Protein AF-A0A8H6FKE5-F1 (afdb_monomer)

pLDDT: mean 77.48, std 17.4, range [24.88, 96.69]

Structure (mmCIF, N/CA/C/O backbone):
data_AF-A0A8H6FKE5-F1
#
_entry.id   AF-A0A8H6FKE5-F1
#
loop_
_atom_site.group_PDB
_atom_site.id
_atom_site.type_symbol
_atom_site.label_atom_id
_atom_site.label_alt_id
_atom_site.label_comp_id
_atom_site.label_asym_id
_atom_site.label_entity_id
_atom_site.label_seq_id
_atom_site.pdbx_PDB_ins_code
_atom_site.Cartn_x
_atom_site.Cartn_y
_atom_site.Cartn_z
_atom_site.occupancy
_atom_site.B_iso_or_equiv
_atom_site.auth_seq_id
_atom_site.auth_comp_id
_atom_site.auth_asym_id
_atom_site.auth_atom_id
_atom_site.pdbx_PDB_model_num
ATOM 1 N N . MET A 1 1 ? -23.076 25.774 12.794 1.00 79.69 1 MET A N 1
ATOM 2 C CA . MET A 1 1 ? -24.064 25.347 11.778 1.00 79.69 1 MET A CA 1
ATOM 3 C C . MET A 1 1 ? -25.300 24.855 12.511 1.00 79.69 1 MET A C 1
ATOM 5 O O . MET A 1 1 ? -25.112 24.246 13.559 1.00 79.69 1 MET A O 1
ATOM 9 N N . PRO A 1 2 ? -26.521 25.138 12.032 1.00 90.31 2 PRO A N 1
ATOM 10 C CA . PRO A 1 2 ? -27.732 24.566 12.616 1.00 90.31 2 PRO A CA 1
ATOM 11 C C . PRO A 1 2 ? -27.688 23.037 12.508 1.00 90.31 2 PRO A C 1
ATOM 13 O O . PRO A 1 2 ? -27.360 22.517 11.442 1.00 90.31 2 PRO A O 1
ATOM 16 N N . VAL A 1 3 ? -27.984 22.329 13.599 1.00 92.62 3 VAL A N 1
ATOM 17 C CA . VAL A 1 3 ? -28.069 20.862 13.608 1.00 92.62 3 VAL A CA 1
ATOM 18 C C . VAL A 1 3 ? -29.505 20.483 13.271 1.00 92.62 3 VAL A C 1
ATOM 20 O O . VAL A 1 3 ? -30.417 20.789 14.035 1.00 92.62 3 VAL A O 1
ATOM 23 N N . PHE A 1 4 ? -29.700 19.875 12.103 1.00 94.31 4 PHE A N 1
ATOM 24 C CA . PHE A 1 4 ? -31.001 19.345 11.684 1.00 94.31 4 PHE A CA 1
ATOM 25 C C . PHE A 1 4 ? -31.203 17.903 12.169 1.00 94.31 4 PHE A C 1
ATOM 27 O O . PHE A 1 4 ? -32.296 17.536 12.585 1.00 94.31 4 PHE A O 1
ATOM 34 N N . GLU A 1 5 ? -30.127 17.118 12.170 1.00 95.19 5 GLU A N 1
ATOM 35 C CA . GLU A 1 5 ? -30.074 15.742 12.653 1.00 95.19 5 GLU A CA 1
ATOM 36 C C . GLU A 1 5 ? -28.739 15.539 13.376 1.00 95.19 5 GLU A C 1
ATOM 38 O O . GLU A 1 5 ? -27.689 15.929 12.855 1.00 95.19 5 GLU A O 1
ATOM 43 N N . ASP A 1 6 ? -28.777 14.966 14.580 1.00 93.25 6 ASP A N 1
ATOM 44 C CA . ASP A 1 6 ? -27.569 14.604 15.319 1.00 93.25 6 ASP A CA 1
ATOM 45 C C . ASP A 1 6 ? -27.194 13.152 15.013 1.00 93.25 6 ASP A C 1
ATOM 47 O O . ASP A 1 6 ? -27.861 12.212 15.445 1.00 93.25 6 ASP A O 1
ATOM 51 N N . SER A 1 7 ? -26.130 12.979 14.231 1.00 92.06 7 SER A N 1
ATOM 52 C CA . SER A 1 7 ? -25.625 11.671 13.831 1.00 92.06 7 SER A CA 1
ATOM 53 C C . SER A 1 7 ? -24.122 11.595 14.118 1.00 92.06 7 SER A C 1
ATOM 55 O O . SER A 1 7 ? -23.299 11.981 13.280 1.00 92.06 7 SER A O 1
ATOM 57 N N . PRO A 1 8 ? -23.722 11.115 15.312 1.00 87.62 8 PRO A N 1
ATOM 58 C CA . PRO A 1 8 ? -22.324 11.118 15.752 1.00 87.62 8 PRO A CA 1
ATOM 59 C C . PRO A 1 8 ? -21.428 10.151 14.962 1.00 87.62 8 PRO A C 1
ATOM 61 O O . PRO A 1 8 ? -20.202 10.203 15.093 1.00 87.62 8 PRO A O 1
ATOM 64 N N . S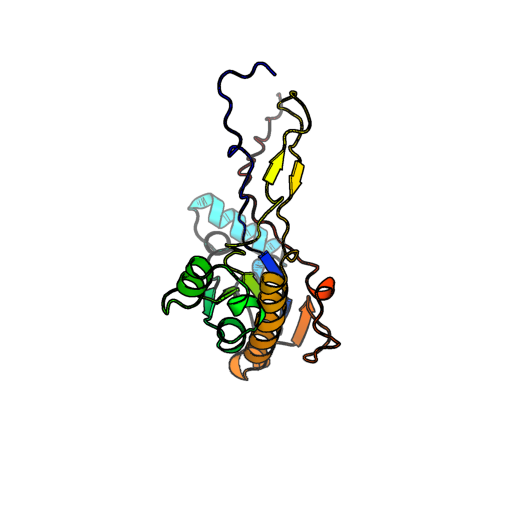ER A 1 9 ? -22.025 9.267 14.158 1.00 86.81 9 SER A N 1
ATOM 65 C CA . SER A 1 9 ? -21.328 8.357 13.247 1.00 86.81 9 SER A CA 1
ATOM 66 C C . SER A 1 9 ? -20.853 9.054 11.969 1.00 86.81 9 SER A C 1
ATOM 68 O O . SER A 1 9 ? -19.844 8.632 11.396 1.00 86.81 9 SER A O 1
ATOM 70 N N . ILE A 1 10 ? -21.506 10.148 11.545 1.00 86.44 10 ILE A N 1
ATOM 71 C CA . ILE A 1 10 ? -21.016 10.991 10.448 1.00 86.44 10 ILE A CA 1
ATOM 72 C C . ILE A 1 10 ? -19.606 11.445 10.815 1.00 86.44 10 ILE A C 1
ATOM 74 O O . ILE A 1 10 ? -19.378 11.907 11.931 1.00 86.44 10 ILE A O 1
ATOM 78 N N . SER A 1 11 ? -18.664 11.324 9.876 1.00 83.50 11 SER A N 1
ATOM 79 C CA . SER A 1 11 ? -17.219 11.582 10.025 1.00 83.50 11 SER A CA 1
ATOM 80 C C . SER A 1 11 ? -16.372 10.533 10.741 1.00 83.50 11 SER A C 1
ATOM 82 O O . SER A 1 11 ? -15.161 10.737 10.834 1.00 83.50 11 SER A O 1
ATOM 84 N N . LYS A 1 12 ? -16.940 9.443 11.259 1.00 84.69 12 LYS A N 1
ATOM 85 C CA . LYS A 1 12 ? -16.175 8.401 11.962 1.00 84.69 12 LYS A CA 1
ATOM 86 C C . LYS A 1 12 ? -15.821 7.243 11.040 1.00 84.69 12 LYS A C 1
ATOM 88 O O . LYS A 1 12 ? -16.375 7.110 9.955 1.00 84.69 12 LYS A O 1
ATOM 93 N N . ASN A 1 13 ? -14.922 6.387 11.524 1.00 78.88 13 ASN A N 1
ATOM 94 C CA . ASN A 1 13 ? -14.588 5.112 10.893 1.00 78.88 13 ASN A CA 1
ATOM 95 C C . ASN A 1 13 ? -14.057 5.274 9.456 1.00 78.88 13 ASN A C 1
ATOM 97 O O . ASN A 1 13 ? -14.417 4.515 8.554 1.00 78.88 13 ASN A O 1
ATOM 101 N N . LEU A 1 14 ? -13.214 6.293 9.240 1.00 82.88 14 LEU A N 1
ATOM 102 C CA . LEU A 1 14 ? -12.476 6.428 7.989 1.00 82.88 14 LEU A CA 1
ATOM 103 C C . LEU A 1 14 ? -11.571 5.203 7.830 1.00 82.88 14 LEU A C 1
ATOM 105 O O . LEU A 1 14 ? -10.606 5.051 8.571 1.00 82.88 14 LEU A O 1
ATOM 109 N N . ASN A 1 15 ? -11.892 4.358 6.856 1.00 78.88 15 ASN A N 1
ATOM 110 C CA . ASN A 1 15 ? -11.080 3.216 6.468 1.00 78.88 15 ASN A CA 1
ATOM 111 C C . ASN A 1 15 ? -10.436 3.521 5.121 1.00 78.88 15 ASN A C 1
ATOM 113 O O . ASN A 1 15 ? -11.098 4.014 4.208 1.00 78.88 15 ASN A O 1
ATOM 117 N N . ASN A 1 16 ? -9.146 3.239 5.007 1.00 77.62 16 ASN A N 1
ATOM 118 C CA . ASN A 1 16 ? -8.414 3.397 3.763 1.00 77.62 16 ASN A CA 1
ATOM 119 C C . ASN A 1 16 ? -7.364 2.293 3.629 1.00 77.62 16 ASN A C 1
ATOM 121 O O . ASN A 1 16 ? -7.012 1.629 4.605 1.00 77.62 16 ASN A O 1
ATOM 125 N N . HIS A 1 17 ? -6.855 2.120 2.417 1.00 79.00 17 HIS A N 1
ATOM 126 C CA . HIS A 1 17 ? -5.688 1.294 2.166 1.00 79.00 17 HIS A CA 1
ATOM 127 C C . HIS A 1 17 ? -4.426 2.125 2.376 1.00 79.00 17 HIS A C 1
ATOM 129 O O . HIS A 1 17 ? -4.302 3.242 1.864 1.00 79.00 17 HIS A O 1
ATOM 135 N N . LEU A 1 18 ? -3.486 1.578 3.140 1.00 78.12 18 LEU A N 1
ATOM 136 C CA . LEU A 1 18 ? -2.126 2.090 3.162 1.00 78.12 18 LEU A CA 1
ATOM 137 C C . LEU A 1 18 ? -1.433 1.592 1.890 1.00 78.12 18 LEU A C 1
ATOM 139 O O . LEU A 1 18 ? -1.471 0.406 1.602 1.00 78.12 18 LEU A O 1
ATOM 143 N N . CYS A 1 19 ? -0.803 2.476 1.129 1.00 79.38 19 CYS A N 1
ATOM 144 C CA . CYS A 1 19 ? 0.019 2.098 -0.019 1.00 79.38 19 CYS A CA 1
ATOM 145 C C . CYS A 1 19 ? 1.462 2.467 0.295 1.00 79.38 19 CYS A C 1
ATOM 147 O O . CYS A 1 19 ? 1.704 3.621 0.635 1.00 79.38 19 CYS A O 1
ATOM 149 N N . LEU A 1 20 ? 2.382 1.513 0.167 1.00 78.69 20 LEU A N 1
ATOM 150 C CA . LEU A 1 20 ? 3.817 1.663 0.384 1.00 78.69 20 LEU A CA 1
ATOM 151 C C . LEU A 1 20 ? 4.552 1.405 -0.933 1.00 78.69 20 LEU A C 1
ATOM 153 O O . LEU A 1 20 ? 4.429 0.344 -1.543 1.00 78.69 20 LEU A O 1
ATOM 157 N N . GLY A 1 21 ? 5.297 2.403 -1.401 1.00 76.38 21 GLY A N 1
ATOM 158 C CA . GLY A 1 21 ? 6.066 2.298 -2.641 1.00 76.38 21 GLY A CA 1
ATOM 159 C C . GLY A 1 21 ? 7.370 1.522 -2.449 1.00 76.38 21 GLY A C 1
ATOM 160 O O . GLY A 1 21 ? 8.233 1.975 -1.702 1.00 76.38 21 GLY A O 1
ATOM 161 N N . LEU A 1 22 ? 7.534 0.411 -3.173 1.00 78.88 22 LEU A N 1
ATOM 162 C CA . LEU A 1 22 ? 8.804 -0.306 -3.324 1.00 78.88 22 LEU A CA 1
ATOM 163 C C . LEU A 1 22 ? 9.242 -0.209 -4.783 1.00 78.88 22 LEU A C 1
ATOM 165 O O . LEU A 1 22 ? 8.894 -1.051 -5.606 1.00 78.88 22 LEU A O 1
ATOM 169 N N . VAL A 1 23 ? 9.962 0.855 -5.127 1.00 78.25 23 VAL A N 1
ATOM 170 C CA . VAL A 1 23 ? 10.260 1.174 -6.526 1.00 78.25 23 VAL A CA 1
ATOM 171 C C . VAL A 1 23 ? 11.567 0.542 -6.948 1.00 78.25 23 VAL A C 1
ATOM 173 O O . VAL A 1 23 ? 12.601 0.886 -6.398 1.00 78.25 23 VAL A O 1
ATOM 176 N N . THR A 1 24 ? 11.547 -0.329 -7.955 1.00 76.88 24 THR A N 1
ATOM 177 C CA . THR A 1 24 ? 12.766 -0.875 -8.566 1.00 76.88 24 THR A CA 1
ATOM 178 C C . THR A 1 24 ? 13.071 -0.183 -9.882 1.00 76.88 24 THR A C 1
ATOM 180 O O . THR A 1 24 ? 12.180 -0.004 -10.715 1.00 76.88 24 THR A O 1
ATOM 183 N N . THR A 1 25 ? 14.336 0.152 -10.110 1.00 77.94 25 THR A N 1
ATOM 184 C CA . THR A 1 25 ? 14.812 0.482 -11.455 1.00 77.94 25 THR A CA 1
ATOM 185 C C . THR A 1 25 ? 15.002 -0.797 -12.256 1.00 77.94 25 THR A C 1
ATOM 187 O O . THR A 1 25 ? 15.448 -1.818 -11.725 1.00 77.94 25 THR A O 1
ATOM 190 N N . GLN A 1 26 ? 14.670 -0.742 -13.543 1.00 79.00 26 GLN A N 1
ATOM 191 C CA . GLN A 1 26 ? 14.865 -1.860 -14.456 1.00 79.00 26 GLN A CA 1
ATOM 192 C C . GLN A 1 26 ? 15.919 -1.525 -15.518 1.00 79.00 26 GLN A C 1
ATOM 194 O O . GLN A 1 26 ? 16.199 -0.356 -15.795 1.00 79.00 26 GLN A O 1
ATOM 199 N N . LYS A 1 27 ? 16.519 -2.554 -16.121 1.00 82.00 27 LYS A N 1
ATOM 200 C CA . LYS A 1 27 ? 17.496 -2.411 -17.206 1.00 82.00 27 LYS A CA 1
ATOM 201 C C . LYS A 1 27 ? 16.857 -1.704 -18.408 1.00 82.00 27 LYS A C 1
ATOM 203 O O . LYS A 1 27 ? 15.678 -1.938 -18.687 1.00 82.00 27 LYS A O 1
ATOM 208 N N . PRO A 1 28 ? 17.605 -0.894 -19.175 1.00 78.31 28 PRO A N 1
ATOM 209 C CA . PRO A 1 28 ? 17.086 -0.318 -20.411 1.00 78.31 28 PRO A CA 1
ATOM 210 C C . PRO A 1 28 ? 16.470 -1.391 -21.322 1.00 78.31 28 PRO A C 1
ATOM 212 O O . PRO A 1 28 ? 17.079 -2.434 -21.553 1.00 78.31 28 PRO A O 1
ATOM 215 N N . GLY A 1 29 ? 15.254 -1.146 -21.815 1.00 74.94 29 GLY A N 1
ATOM 216 C CA . GLY A 1 29 ? 14.539 -2.062 -22.716 1.00 74.94 29 GLY A CA 1
ATOM 217 C C . GLY A 1 29 ? 13.766 -3.206 -22.046 1.00 74.94 29 GLY A C 1
ATOM 218 O O . GLY A 1 29 ? 13.089 -3.946 -22.750 1.00 74.94 29 GLY A O 1
ATOM 219 N N . SER A 1 30 ? 13.808 -3.339 -20.717 1.00 72.62 30 SER A N 1
ATOM 220 C CA . SER A 1 30 ? 13.079 -4.393 -19.984 1.00 72.62 30 SER A CA 1
ATOM 221 C C . SER A 1 30 ? 11.596 -4.087 -19.719 1.00 72.62 30 SER A C 1
ATOM 223 O O . SER A 1 30 ? 10.836 -4.985 -19.361 1.00 72.62 30 SER A O 1
ATOM 225 N N . GLY A 1 31 ? 11.160 -2.837 -19.923 1.00 68.50 31 GLY A N 1
ATOM 226 C CA . GLY A 1 31 ? 9.782 -2.402 -19.698 1.00 68.50 31 GLY A CA 1
ATOM 227 C C . GLY A 1 31 ? 9.237 -1.559 -20.851 1.00 68.50 31 GLY A C 1
ATOM 228 O O . GLY A 1 31 ? 9.816 -0.541 -21.218 1.00 68.50 31 GLY A O 1
ATOM 229 N N . HIS A 1 32 ? 8.083 -1.954 -21.395 1.00 68.19 32 HIS A N 1
ATOM 230 C CA . HIS A 1 32 ? 7.399 -1.227 -22.478 1.00 68.19 32 HIS A CA 1
ATOM 231 C C . HIS A 1 32 ? 6.289 -0.288 -21.979 1.00 68.19 32 HIS A C 1
ATOM 233 O O . HIS A 1 32 ? 5.756 0.506 -22.748 1.00 68.19 32 HIS A O 1
ATOM 239 N N . ARG A 1 33 ? 5.928 -0.361 -20.688 1.00 66.56 33 ARG A N 1
ATOM 240 C CA . ARG A 1 33 ? 4.734 0.310 -20.137 1.00 66.56 33 ARG A CA 1
ATOM 241 C C . ARG A 1 33 ? 4.785 1.834 -20.246 1.00 66.56 33 ARG A C 1
ATOM 243 O O . ARG A 1 33 ? 3.755 2.472 -20.422 1.00 66.56 33 ARG A O 1
ATOM 250 N N . ILE A 1 34 ? 5.977 2.404 -20.104 1.00 69.50 34 ILE A N 1
ATOM 251 C CA . ILE A 1 34 ? 6.187 3.853 -20.028 1.00 69.50 34 ILE A CA 1
ATOM 252 C C . ILE A 1 34 ? 7.305 4.341 -20.950 1.00 69.50 34 ILE A C 1
ATOM 254 O O . ILE A 1 34 ? 7.736 5.483 -20.836 1.00 69.50 34 ILE A O 1
ATOM 258 N N . SER A 1 35 ? 7.757 3.507 -21.892 1.00 72.25 35 SER A N 1
ATOM 259 C CA . SER A 1 35 ? 8.914 3.805 -22.751 1.00 72.25 35 SER A CA 1
ATOM 260 C C . SER A 1 35 ? 8.740 5.055 -23.622 1.00 72.25 35 SER A C 1
ATOM 262 O O . SER A 1 35 ? 9.714 5.573 -24.156 1.00 72.25 35 SER A O 1
ATOM 264 N N . TYR A 1 36 ? 7.508 5.544 -23.775 1.00 75.12 36 TYR A N 1
ATOM 265 C CA . TYR A 1 36 ? 7.187 6.767 -24.507 1.00 75.12 36 TYR A CA 1
ATOM 266 C C . TYR A 1 36 ? 7.122 8.025 -23.627 1.00 75.12 36 TYR A C 1
ATOM 268 O O . TYR A 1 36 ? 7.097 9.118 -24.178 1.00 75.12 36 TYR A O 1
ATOM 276 N N . ILE A 1 37 ? 7.069 7.913 -22.290 1.00 75.12 37 ILE A N 1
ATOM 277 C CA . ILE A 1 37 ? 6.980 9.085 -21.394 1.00 75.12 37 ILE A CA 1
ATOM 278 C C . ILE A 1 37 ? 8.276 9.889 -21.435 1.00 75.12 37 ILE A C 1
ATOM 280 O O . ILE A 1 37 ? 8.238 11.116 -21.492 1.00 75.12 37 ILE A O 1
ATOM 284 N N . ASP A 1 38 ? 9.408 9.190 -21.437 1.00 76.12 38 ASP A N 1
ATOM 285 C CA . ASP A 1 38 ? 10.730 9.812 -21.352 1.00 76.12 38 ASP A CA 1
ATOM 286 C C . ASP A 1 38 ? 11.174 10.440 -22.689 1.00 76.12 38 ASP A C 1
ATOM 288 O O . ASP A 1 38 ? 12.210 11.099 -22.756 1.00 76.12 38 ASP A O 1
ATOM 292 N N . SER A 1 39 ? 10.375 10.280 -23.754 1.00 86.50 39 SER A N 1
ATOM 293 C CA . SER A 1 39 ? 10.586 10.901 -25.064 1.00 86.50 39 SER A CA 1
ATOM 294 C C . SER A 1 39 ? 9.451 11.880 -25.388 1.00 86.50 39 SER A C 1
ATOM 296 O O . SER A 1 39 ? 8.325 11.453 -25.660 1.00 86.50 39 SER A O 1
ATOM 298 N N . PRO A 1 40 ? 9.722 13.199 -25.428 1.00 90.75 40 PRO A N 1
ATOM 299 C CA . PRO A 1 40 ? 8.723 14.196 -25.814 1.00 90.75 40 PRO A CA 1
ATOM 300 C C . PRO A 1 40 ? 8.104 13.937 -27.193 1.00 90.75 40 PRO A C 1
ATOM 302 O O . PRO A 1 40 ? 6.916 14.191 -27.389 1.00 90.75 40 PRO A O 1
ATOM 305 N N . GLU A 1 41 ? 8.895 13.410 -28.131 1.00 93.25 41 GLU A N 1
ATOM 306 C CA . GLU A 1 41 ? 8.439 13.031 -29.469 1.00 93.25 41 GLU A CA 1
ATOM 307 C C . GLU A 1 41 ? 7.460 11.855 -29.403 1.00 93.25 41 GLU A C 1
ATOM 309 O O . GLU A 1 41 ? 6.327 11.973 -29.871 1.00 93.25 41 GLU A O 1
ATOM 314 N N . ALA A 1 42 ? 7.845 10.756 -28.745 1.00 89.06 42 ALA A N 1
ATOM 315 C CA . ALA A 1 42 ? 6.996 9.571 -28.629 1.00 89.06 42 ALA A CA 1
ATOM 316 C C . ALA A 1 42 ? 5.695 9.867 -27.862 1.00 89.06 42 ALA A C 1
ATOM 318 O O . ALA A 1 42 ? 4.623 9.399 -28.248 1.00 89.06 42 ALA A O 1
ATOM 319 N N . LEU A 1 43 ? 5.758 10.691 -26.810 1.00 90.94 43 LEU A N 1
ATOM 320 C CA . LEU A 1 43 ? 4.573 11.161 -26.095 1.00 90.94 43 LEU A CA 1
ATOM 321 C C . LEU A 1 43 ? 3.687 12.051 -26.978 1.00 90.94 43 LEU A C 1
ATOM 323 O O . LEU A 1 43 ? 2.460 11.984 -26.878 1.00 90.94 43 LEU A O 1
ATOM 327 N N . GLY A 1 44 ? 4.288 12.889 -27.825 1.00 93.31 44 GLY A N 1
ATOM 328 C CA . GLY A 1 44 ? 3.582 13.719 -28.797 1.00 93.31 44 GLY A CA 1
ATOM 329 C C . GLY A 1 44 ? 2.794 12.884 -29.805 1.00 93.31 44 GLY A C 1
ATOM 330 O O . GLY A 1 44 ? 1.605 13.137 -30.004 1.00 93.31 44 GLY A O 1
ATOM 331 N N . GLU A 1 45 ? 3.415 11.854 -30.375 1.00 93.19 45 GLU A N 1
ATOM 332 C CA . GLU A 1 45 ? 2.749 10.933 -31.304 1.00 93.19 45 GLU A CA 1
ATOM 333 C C . GLU A 1 45 ? 1.653 10.115 -30.616 1.00 93.19 45 GLU A C 1
ATOM 335 O O . GLU A 1 45 ? 0.521 10.080 -31.100 1.00 93.19 45 GLU A O 1
ATOM 340 N N . ALA A 1 46 ? 1.917 9.573 -29.423 1.00 91.31 46 ALA A N 1
ATOM 341 C CA . ALA A 1 46 ? 0.905 8.849 -28.654 1.00 91.31 46 ALA A CA 1
ATOM 342 C C . ALA A 1 46 ? -0.312 9.734 -28.310 1.00 91.31 46 ALA A C 1
ATOM 344 O O . ALA A 1 46 ? -1.448 9.258 -28.291 1.00 91.31 46 ALA A O 1
ATOM 345 N N . ARG A 1 47 ? -0.104 11.041 -28.068 1.00 93.12 47 ARG A N 1
ATOM 346 C CA . ARG A 1 47 ? -1.197 12.016 -27.886 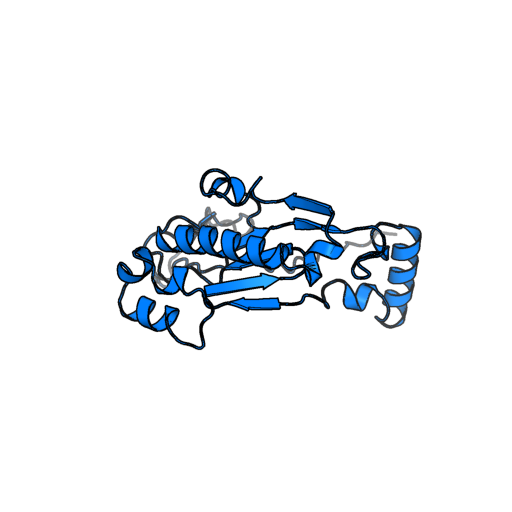1.00 93.12 47 ARG A CA 1
ATOM 347 C C . ARG A 1 47 ? -1.984 12.253 -29.165 1.00 93.12 47 ARG A C 1
ATOM 349 O O . ARG A 1 47 ? -3.205 12.363 -29.080 1.00 93.12 47 ARG A O 1
ATOM 356 N N . LYS A 1 48 ? -1.318 12.368 -30.316 1.00 95.62 48 LYS A N 1
ATOM 357 C CA . LYS A 1 48 ? -1.999 12.544 -31.606 1.00 95.62 48 LYS A CA 1
ATOM 358 C C . LYS A 1 48 ? -2.896 11.349 -31.902 1.00 95.62 48 LYS A C 1
ATOM 360 O O . LYS A 1 48 ? -4.073 11.559 -32.171 1.00 95.62 48 LYS A O 1
ATOM 365 N N . GLU A 1 49 ? -2.370 10.134 -31.766 1.00 93.94 49 GLU A N 1
ATOM 366 C CA . GLU A 1 49 ? -3.126 8.892 -31.964 1.00 93.94 49 GLU A CA 1
ATOM 367 C C . GLU A 1 49 ? -4.354 8.836 -31.040 1.00 93.94 49 GLU A C 1
ATOM 369 O O . GLU A 1 49 ? -5.488 8.774 -31.508 1.00 93.94 49 GLU A O 1
ATOM 374 N N . TRP A 1 50 ? -4.159 9.040 -29.731 1.00 93.62 50 TRP A N 1
ATOM 375 C CA . TRP A 1 50 ? -5.256 9.073 -28.757 1.00 93.62 50 TRP A CA 1
ATOM 376 C C . TRP A 1 50 ? -6.342 10.111 -29.074 1.00 93.62 50 TRP A C 1
ATOM 378 O O . TRP A 1 50 ? -7.511 9.932 -28.726 1.00 93.62 50 TRP A O 1
ATOM 388 N N . MET A 1 51 ? -5.981 11.246 -29.673 1.00 96.69 51 MET A N 1
ATOM 389 C CA . MET A 1 51 ? -6.946 12.289 -30.022 1.00 96.69 51 MET A CA 1
ATOM 390 C C . MET A 1 51 ? -7.804 11.937 -31.239 1.00 96.69 51 MET A C 1
ATOM 392 O O . MET A 1 51 ? -8.875 12.530 -31.374 1.00 96.69 51 MET A O 1
ATOM 396 N N . ILE A 1 52 ? -7.372 10.994 -32.079 1.00 96.50 52 ILE A N 1
ATOM 397 C CA . ILE A 1 52 ? -8.106 10.559 -33.272 1.00 96.50 52 ILE A CA 1
ATOM 398 C C . ILE A 1 52 ? -9.218 9.583 -32.882 1.00 96.50 52 ILE A C 1
ATOM 400 O O . ILE A 1 52 ? -10.387 9.851 -33.153 1.00 96.50 52 ILE A O 1
ATOM 404 N N . ASP A 1 53 ? -8.880 8.483 -32.215 1.00 94.81 53 ASP A N 1
ATOM 405 C CA . ASP A 1 53 ? -9.810 7.367 -31.986 1.00 94.81 53 ASP A CA 1
ATOM 406 C C . ASP A 1 53 ? -9.717 6.752 -30.580 1.00 94.81 53 ASP A C 1
ATOM 408 O O . ASP A 1 53 ? -10.421 5.787 -30.284 1.00 94.81 53 ASP A O 1
ATOM 412 N N . ARG A 1 54 ? -8.913 7.348 -29.687 1.00 93.19 54 ARG A N 1
ATOM 413 C CA . ARG A 1 54 ? -8.631 6.831 -28.336 1.00 93.19 54 ARG A CA 1
ATOM 414 C C . ARG A 1 54 ? -7.848 5.509 -28.337 1.00 93.19 54 ARG A C 1
ATOM 416 O O . ARG A 1 54 ? -7.873 4.800 -27.330 1.00 93.19 54 ARG A O 1
ATOM 423 N N . SER A 1 55 ? -7.128 5.187 -29.413 1.00 90.56 55 SER A N 1
ATOM 424 C CA . SER A 1 55 ? -6.168 4.081 -29.444 1.00 90.56 55 SER A CA 1
ATOM 425 C C . SER A 1 55 ? -4.785 4.498 -28.933 1.00 90.56 55 SER A C 1
ATOM 427 O O . SER A 1 55 ? -4.574 5.590 -28.388 1.00 90.56 55 SER A O 1
ATOM 429 N N . GLY A 1 56 ? -3.833 3.579 -29.081 1.00 88.44 56 GLY A N 1
ATOM 430 C CA . GLY A 1 56 ? -2.418 3.851 -28.899 1.00 88.44 56 GLY A CA 1
ATOM 431 C C . GLY A 1 56 ? -1.926 3.714 -27.464 1.00 88.44 56 GLY A C 1
ATOM 432 O O . GLY A 1 56 ? -2.686 3.357 -26.558 1.00 88.44 56 GLY A O 1
ATOM 433 N N . PRO A 1 57 ? -0.640 4.006 -27.220 1.00 85.19 57 PRO A N 1
ATOM 434 C CA . PRO A 1 57 ? 0.011 3.750 -25.935 1.00 85.19 57 PRO A CA 1
ATOM 435 C C . PRO A 1 57 ? -0.675 4.430 -24.740 1.00 85.19 57 PRO A C 1
ATOM 437 O O . PRO A 1 57 ? -0.717 3.868 -23.647 1.00 85.19 57 PRO A O 1
ATOM 440 N N . LEU A 1 58 ? -1.290 5.603 -24.948 1.00 87.06 58 LEU A N 1
ATOM 441 C CA . LEU A 1 58 ? -2.018 6.319 -23.893 1.00 87.06 58 LEU A CA 1
ATOM 442 C C . LEU A 1 58 ? -3.273 5.594 -23.406 1.00 87.06 58 LEU A C 1
ATOM 444 O O . LEU A 1 58 ? -3.648 5.788 -22.250 1.00 87.06 58 LEU A O 1
ATOM 448 N N . SER A 1 59 ? -3.881 4.738 -24.231 1.00 86.00 59 SER A N 1
ATOM 449 C CA . SER A 1 59 ? -4.995 3.890 -23.793 1.00 86.00 59 SER A CA 1
ATOM 450 C C . SER A 1 59 ? -4.565 2.901 -22.705 1.00 86.00 59 SER A C 1
ATOM 452 O O . SER A 1 59 ? -5.357 2.573 -21.828 1.00 86.00 59 SER A O 1
ATOM 454 N N . GLY A 1 60 ? -3.293 2.484 -22.710 1.00 76.12 60 GLY A N 1
ATOM 455 C CA . GLY A 1 60 ? -2.728 1.487 -21.805 1.00 76.12 60 GLY A CA 1
ATOM 456 C C . GLY A 1 60 ? -1.913 2.047 -20.637 1.00 76.12 60 GLY A C 1
ATOM 457 O O . GLY A 1 60 ? -1.402 1.263 -19.849 1.00 76.12 60 GLY A O 1
ATOM 458 N N . TYR A 1 61 ? -1.780 3.369 -20.483 1.00 69.38 61 TYR A N 1
ATOM 459 C CA . TYR A 1 61 ? -0.851 3.987 -19.517 1.00 69.38 61 TYR A CA 1
ATOM 460 C C . TYR A 1 61 ? -0.994 3.452 -18.074 1.00 69.38 61 TYR A C 1
ATOM 462 O O . TYR A 1 61 ? 0.002 3.198 -17.393 1.00 69.38 61 TYR A O 1
ATOM 470 N N . TYR A 1 62 ? -2.234 3.231 -17.623 1.00 61.66 62 TYR A N 1
ATOM 471 C CA . TYR A 1 62 ? -2.547 2.652 -16.308 1.00 61.66 62 TYR A CA 1
ATOM 472 C C . TYR A 1 62 ? -2.935 1.164 -16.348 1.00 61.66 62 TYR A C 1
ATOM 474 O O . TYR A 1 62 ? -3.147 0.584 -15.290 1.00 61.66 62 TYR A O 1
ATOM 482 N N . LEU A 1 63 ? -3.049 0.534 -17.523 1.00 58.53 63 LEU A N 1
ATOM 483 C CA . LEU A 1 63 ? -3.798 -0.722 -17.660 1.00 58.53 63 LEU A CA 1
ATOM 484 C C . LEU A 1 63 ? -3.010 -2.035 -17.524 1.00 58.53 63 LEU A C 1
ATOM 486 O O . LEU A 1 63 ? -3.641 -3.002 -17.111 1.00 58.53 63 LEU A O 1
ATOM 490 N N . PRO A 1 64 ? -1.689 -2.156 -17.764 1.00 61.69 64 PRO A N 1
ATOM 491 C CA . PRO A 1 64 ? -0.993 -3.386 -17.410 1.00 61.69 64 PRO A CA 1
ATOM 492 C C . PRO A 1 64 ? -0.388 -3.242 -16.009 1.00 61.69 64 PRO A C 1
ATOM 494 O O . PRO A 1 64 ? 0.829 -3.308 -15.835 1.00 61.69 64 PRO A O 1
ATOM 497 N N . GLN A 1 65 ? -1.236 -2.994 -15.008 1.00 71.56 65 GLN A N 1
ATOM 498 C CA . GLN A 1 65 ? -0.873 -3.260 -13.619 1.00 71.56 65 GLN A CA 1
ATOM 499 C C . GLN A 1 65 ? -1.146 -4.738 -13.358 1.00 71.56 65 GLN A C 1
ATOM 501 O O . GLN A 1 65 ? -2.258 -5.219 -13.563 1.00 71.56 65 GLN A O 1
ATOM 506 N N . THR A 1 66 ? -0.108 -5.479 -12.973 1.00 77.88 66 THR A N 1
ATOM 507 C CA . THR A 1 66 ? -0.306 -6.840 -12.466 1.00 77.88 66 THR A CA 1
ATOM 508 C C . THR A 1 66 ? -0.491 -6.732 -10.970 1.00 77.88 66 THR A C 1
ATOM 510 O O . THR A 1 66 ? 0.443 -6.325 -10.277 1.00 77.88 66 THR A O 1
ATOM 513 N N . ASN A 1 67 ? -1.681 -7.089 -10.504 1.00 84.38 67 ASN A N 1
ATOM 514 C CA . ASN A 1 67 ? -1.988 -7.121 -9.087 1.00 84.38 67 ASN A CA 1
ATOM 515 C C . ASN A 1 67 ? -1.911 -8.564 -8.596 1.00 84.38 67 ASN A C 1
ATOM 517 O O . ASN A 1 67 ? -2.358 -9.486 -9.283 1.00 84.38 67 ASN A O 1
ATOM 521 N N . ALA A 1 68 ? -1.354 -8.751 -7.410 1.00 86.12 68 ALA A N 1
ATOM 522 C CA . ALA A 1 68 ? -1.342 -10.029 -6.722 1.00 86.12 68 ALA A CA 1
ATOM 523 C C . ALA A 1 68 ? -1.814 -9.831 -5.283 1.00 86.12 68 ALA A C 1
ATOM 525 O O . ALA A 1 68 ? -1.480 -8.835 -4.650 1.00 86.12 68 ALA A O 1
ATOM 526 N N . TYR A 1 69 ? -2.604 -10.777 -4.785 1.00 90.19 69 TYR A N 1
ATOM 527 C CA . TYR A 1 69 ? -3.191 -10.750 -3.450 1.00 90.19 69 TYR A CA 1
ATOM 528 C C . TYR A 1 69 ? -2.609 -11.905 -2.646 1.00 90.19 69 TYR A C 1
ATOM 530 O O . TYR A 1 69 ? -2.688 -13.054 -3.080 1.00 90.19 69 TYR A O 1
ATOM 538 N N . PHE A 1 70 ? -2.019 -11.598 -1.495 1.00 89.69 70 PHE A N 1
ATOM 539 C CA . PHE A 1 70 ? -1.276 -12.557 -0.687 1.00 89.69 70 PHE A CA 1
ATOM 540 C C . PHE A 1 70 ? -1.944 -12.741 0.662 1.00 89.69 70 PHE A C 1
ATOM 542 O O . PHE A 1 70 ? -2.357 -11.772 1.300 1.00 89.69 70 PHE A O 1
ATOM 549 N N . GLN A 1 71 ? -2.010 -13.989 1.107 1.00 91.31 71 GLN A N 1
ATOM 550 C CA . GLN A 1 71 ? -2.305 -14.334 2.487 1.00 91.31 71 GLN A CA 1
ATOM 551 C C . GLN A 1 71 ? -0.984 -14.738 3.143 1.00 91.31 71 GLN A C 1
ATOM 553 O O . GLN A 1 71 ? -0.337 -15.680 2.693 1.00 91.31 71 GLN A O 1
ATOM 558 N N . SER A 1 72 ? -0.566 -13.986 4.158 1.00 91.56 72 SER A N 1
ATOM 559 C CA . SER A 1 72 ? 0.706 -14.203 4.849 1.00 91.56 72 SER A CA 1
ATOM 560 C C . SER A 1 72 ? 0.484 -15.044 6.098 1.00 91.56 72 SER A C 1
ATOM 562 O O . SER A 1 72 ? -0.284 -14.660 6.986 1.00 91.56 72 SER A O 1
ATOM 564 N N . GLU A 1 73 ? 1.184 -16.173 6.190 1.00 94.19 73 GLU A N 1
ATOM 565 C CA . GLU A 1 73 ? 1.164 -17.025 7.383 1.00 94.19 73 GLU A CA 1
ATOM 566 C C . GLU A 1 73 ? 1.733 -16.291 8.605 1.00 94.19 73 GLU A C 1
ATOM 568 O O . GLU A 1 73 ? 1.172 -16.402 9.696 1.00 94.19 73 GLU A O 1
ATOM 573 N N . SER A 1 74 ? 2.783 -15.480 8.424 1.00 93.00 74 SER A N 1
ATOM 574 C CA . SER A 1 74 ? 3.369 -14.645 9.480 1.00 93.00 74 SER A CA 1
ATOM 575 C C . SER A 1 74 ? 2.350 -13.655 10.051 1.00 93.00 74 SER A C 1
ATOM 577 O O . SER A 1 74 ? 2.209 -13.533 11.270 1.00 93.00 74 SER A O 1
ATOM 579 N N . ILE A 1 75 ? 1.584 -12.980 9.186 1.00 92.00 75 ILE A N 1
ATOM 580 C CA . 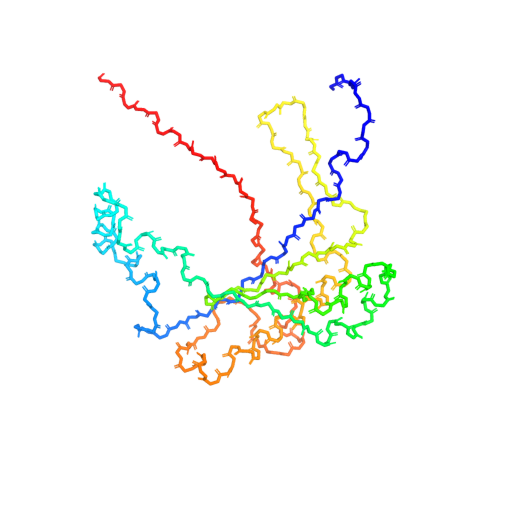ILE A 1 75 ? 0.544 -12.028 9.604 1.00 92.00 75 ILE A CA 1
ATOM 581 C C . ILE A 1 75 ? -0.618 -12.760 10.287 1.00 92.00 75 ILE A C 1
ATOM 583 O O . ILE A 1 75 ? -1.058 -12.349 11.364 1.00 92.00 75 ILE A O 1
ATOM 587 N N . VAL A 1 76 ? -1.103 -13.856 9.697 1.00 91.31 76 VAL A N 1
ATOM 588 C CA . VAL A 1 76 ? -2.202 -14.677 10.240 1.00 91.31 76 VAL A CA 1
ATOM 589 C C . VAL A 1 76 ? -1.824 -15.341 11.572 1.00 91.31 76 VAL A C 1
ATOM 591 O O . VAL A 1 76 ? -2.681 -15.562 12.429 1.00 91.31 76 VAL A O 1
ATOM 594 N N . GLY A 1 77 ? -0.542 -15.636 11.777 1.00 92.00 77 GLY A N 1
ATOM 595 C CA . GLY A 1 77 ? -0.003 -16.213 13.005 1.00 92.00 77 GLY A CA 1
ATOM 596 C C . GLY A 1 77 ? 0.398 -15.194 14.075 1.00 92.00 77 GLY A C 1
ATOM 597 O O . GLY A 1 77 ? 0.725 -15.617 15.189 1.00 92.00 77 GLY A O 1
ATOM 598 N N . SER A 1 78 ? 0.373 -13.893 13.766 1.00 93.50 78 SER A N 1
ATOM 599 C CA . SER A 1 78 ? 0.923 -12.823 14.610 1.00 93.50 78 SER A CA 1
ATOM 600 C C . SER A 1 78 ? 0.246 -12.697 15.979 1.00 93.50 78 SER A C 1
ATOM 602 O O . SER A 1 78 ? -0.921 -13.057 16.168 1.00 93.50 78 SER A O 1
ATOM 604 N N . GLN A 1 79 ? 0.986 -12.178 16.962 1.00 94.19 79 GLN A N 1
ATOM 605 C CA . GLN A 1 79 ? 0.428 -11.881 18.282 1.00 94.19 79 GLN A CA 1
ATOM 606 C C . GLN A 1 79 ? -0.582 -10.731 18.189 1.00 94.19 79 GLN A C 1
ATOM 608 O O . GLN A 1 79 ? -1.651 -10.800 18.791 1.00 94.19 79 GLN A O 1
ATOM 613 N N . GLU A 1 80 ? -0.277 -9.719 17.383 1.00 90.31 80 GLU A N 1
ATOM 614 C CA . GLU A 1 80 ? -1.094 -8.528 17.190 1.00 90.31 80 GLU A CA 1
ATOM 615 C C . GLU A 1 80 ? -2.478 -8.866 16.632 1.00 90.31 80 GLU A C 1
ATOM 617 O O . GLU A 1 80 ? -3.452 -8.224 17.016 1.00 90.31 80 GLU A O 1
ATOM 622 N N . LEU A 1 81 ? -2.593 -9.888 15.772 1.00 90.62 81 LEU A N 1
ATOM 623 C CA . LEU A 1 81 ? -3.894 -10.373 15.308 1.00 90.62 81 LEU A CA 1
ATOM 624 C C . LEU A 1 81 ? -4.713 -10.963 16.461 1.00 90.62 81 LEU A C 1
ATOM 626 O O . LEU A 1 81 ? -5.898 -10.665 16.582 1.00 90.62 81 LEU A O 1
ATOM 630 N N . ARG A 1 82 ? -4.089 -11.771 17.327 1.00 93.06 82 ARG A N 1
ATOM 631 C CA . ARG A 1 82 ? -4.763 -12.446 18.457 1.00 93.06 82 ARG A CA 1
ATOM 632 C C . ARG A 1 82 ? -5.296 -11.465 19.501 1.00 93.06 82 ARG A C 1
ATOM 634 O O . ARG A 1 82 ? -6.195 -11.821 20.259 1.00 93.06 82 ARG A O 1
ATOM 641 N N . GLU A 1 83 ? -4.741 -10.257 19.543 1.00 91.19 83 GLU A N 1
ATOM 642 C CA . GLU A 1 83 ? -5.167 -9.171 20.429 1.00 91.19 83 GLU A CA 1
ATOM 643 C C . GLU A 1 83 ? -6.374 -8.381 19.882 1.00 91.19 83 GLU A C 1
ATOM 645 O O . GLU A 1 83 ? -6.970 -7.594 20.620 1.00 91.19 83 GLU A O 1
ATOM 650 N N . LEU A 1 84 ? -6.767 -8.583 18.615 1.00 89.00 84 LEU A N 1
ATOM 651 C CA . LEU A 1 84 ? -7.949 -7.940 18.029 1.00 89.00 84 LEU A CA 1
ATOM 652 C C . LEU A 1 84 ? -9.256 -8.577 18.518 1.00 89.00 84 LEU A C 1
ATOM 654 O O . LEU A 1 84 ? -9.276 -9.659 19.097 1.00 89.00 84 LEU A O 1
ATOM 658 N N . ASP A 1 85 ? -10.386 -7.927 18.239 1.00 90.06 85 ASP A N 1
ATOM 659 C CA . ASP A 1 85 ? -11.701 -8.529 18.475 1.00 90.06 85 ASP A CA 1
ATOM 660 C C . ASP A 1 85 ? -11.878 -9.824 17.663 1.00 90.06 85 ASP A C 1
ATOM 662 O O . ASP A 1 85 ? -11.455 -9.911 16.507 1.00 90.06 85 ASP A O 1
ATOM 666 N N . ILE A 1 86 ? -12.546 -10.823 18.246 1.00 90.69 86 ILE A N 1
ATOM 667 C CA . ILE A 1 86 ? -12.722 -12.144 17.631 1.00 90.69 86 ILE A CA 1
ATOM 668 C C . ILE A 1 86 ? -13.392 -12.078 16.251 1.00 90.69 86 ILE A C 1
ATOM 670 O O . ILE A 1 86 ? -13.042 -12.845 15.358 1.00 90.69 86 ILE A O 1
ATOM 674 N N . THR A 1 87 ? -14.311 -11.134 16.030 1.00 89.56 87 THR A N 1
ATOM 675 C CA . THR A 1 87 ? -14.974 -10.969 14.729 1.00 89.56 87 THR A CA 1
ATOM 676 C C . THR A 1 87 ? -14.012 -10.447 13.662 1.00 89.56 87 THR A C 1
ATOM 678 O O . THR A 1 87 ? -14.084 -10.861 12.504 1.00 89.56 87 THR A O 1
ATOM 681 N N . ILE A 1 88 ? -13.065 -9.593 14.057 1.00 87.62 88 ILE A N 1
ATOM 682 C CA . ILE A 1 88 ? -12.011 -9.070 13.185 1.00 87.62 88 ILE A CA 1
ATOM 683 C C . ILE A 1 88 ? -10.997 -10.171 12.878 1.00 87.62 88 ILE A C 1
ATOM 685 O O . ILE A 1 88 ? -10.627 -10.339 11.716 1.00 87.62 88 ILE A O 1
ATOM 689 N N . GLN A 1 89 ? -10.607 -10.958 13.885 1.00 89.94 89 GLN A N 1
ATOM 690 C CA . GLN A 1 89 ? -9.739 -12.123 13.703 1.00 89.94 89 GLN A CA 1
ATOM 691 C C . GLN A 1 89 ? -10.327 -13.087 12.673 1.00 89.94 89 GLN A C 1
ATOM 693 O O . GLN A 1 89 ? -9.696 -13.356 11.655 1.00 89.94 89 GLN A O 1
ATOM 698 N N . MET A 1 90 ? -11.577 -13.519 12.875 1.00 90.50 90 MET A N 1
ATOM 699 C CA . MET A 1 90 ? -12.268 -14.426 11.953 1.00 90.50 90 MET A CA 1
ATOM 700 C C . MET A 1 90 ? -12.329 -13.869 10.529 1.00 90.50 90 MET A C 1
ATOM 702 O O . MET A 1 90 ? -12.128 -14.608 9.569 1.00 90.50 90 MET A O 1
ATOM 706 N N . ALA A 1 91 ? -12.585 -12.566 10.376 1.00 88.62 91 ALA A N 1
ATOM 707 C CA . ALA A 1 91 ? -12.619 -11.941 9.061 1.00 88.62 91 ALA A CA 1
ATOM 708 C C . ALA A 1 91 ? -11.238 -11.941 8.388 1.00 88.62 91 ALA A C 1
ATOM 710 O O . ALA A 1 91 ? -11.155 -12.229 7.199 1.00 88.62 91 ALA A O 1
ATOM 711 N N . LEU A 1 92 ? -10.172 -11.603 9.122 1.00 87.81 92 LEU A N 1
ATOM 712 C CA . LEU A 1 92 ? -8.789 -11.535 8.624 1.00 87.81 92 LEU A CA 1
ATOM 713 C C . LEU A 1 92 ? -8.159 -12.905 8.358 1.00 87.81 92 LEU A C 1
ATOM 715 O O . LEU A 1 92 ? -7.244 -12.995 7.548 1.00 87.81 92 LEU A O 1
ATOM 719 N N . GLN A 1 93 ? -8.662 -13.957 8.998 1.00 89.69 93 GLN A N 1
ATOM 720 C CA . GLN A 1 93 ? -8.191 -15.332 8.821 1.00 89.69 93 GLN A CA 1
ATOM 721 C C . GLN A 1 93 ? -8.969 -16.114 7.757 1.00 89.69 93 GLN A C 1
ATOM 723 O O . GLN A 1 93 ? -8.616 -17.253 7.473 1.00 89.69 93 GLN A O 1
ATOM 728 N N . ALA A 1 94 ? -10.023 -15.541 7.172 1.00 90.62 94 ALA A N 1
ATOM 729 C CA . ALA A 1 94 ? -10.781 -16.211 6.124 1.00 90.62 94 ALA A CA 1
ATOM 730 C C . ALA A 1 94 ? -9.910 -16.458 4.880 1.00 90.62 94 ALA A C 1
ATOM 732 O O . ALA A 1 94 ? -9.269 -15.532 4.389 1.00 90.62 94 ALA A O 1
ATOM 733 N N . ASP A 1 95 ? -9.976 -17.664 4.308 1.00 89.00 95 ASP A N 1
ATOM 734 C CA . ASP A 1 95 ? -9.218 -18.075 3.107 1.00 89.00 95 ASP A CA 1
ATOM 735 C C . ASP A 1 95 ? -9.437 -17.163 1.885 1.00 89.00 95 ASP A C 1
ATOM 737 O O . ASP A 1 95 ? -8.647 -17.137 0.947 1.00 89.00 95 ASP A O 1
ATOM 741 N N . THR A 1 96 ? -10.532 -16.400 1.873 1.00 88.38 96 THR A N 1
ATOM 742 C CA . THR A 1 96 ? -10.865 -15.456 0.800 1.00 88.38 96 THR A CA 1
ATOM 743 C C . THR A 1 96 ? -10.340 -14.042 1.041 1.00 88.38 96 THR A C 1
ATOM 745 O O . THR A 1 96 ? -10.578 -13.168 0.205 1.00 88.38 96 THR A O 1
ATOM 748 N N . LYS A 1 97 ? -9.707 -13.764 2.189 1.00 87.31 97 LYS A N 1
ATOM 749 C CA . LYS A 1 97 ? -9.249 -12.421 2.552 1.00 87.31 97 LYS A CA 1
ATOM 750 C C . LYS A 1 97 ? -7.719 -12.344 2.503 1.00 87.31 97 LYS A C 1
ATOM 752 O O . LYS A 1 97 ? -7.052 -12.975 3.320 1.00 87.31 97 LYS A O 1
ATOM 757 N N . PRO A 1 98 ? -7.149 -11.549 1.583 1.00 91.00 98 PRO A N 1
ATOM 758 C CA . PRO A 1 98 ? -5.712 -11.339 1.564 1.00 91.00 98 PRO A CA 1
ATOM 759 C C . PRO A 1 98 ? -5.266 -10.481 2.749 1.00 91.00 98 PRO A C 1
ATOM 761 O O . PRO A 1 98 ? -5.991 -9.604 3.226 1.00 91.00 98 PRO A O 1
ATOM 764 N N . SER A 1 99 ? -4.034 -10.716 3.187 1.00 89.00 99 SER A N 1
ATOM 765 C CA . SER A 1 99 ? -3.314 -9.871 4.135 1.00 89.00 99 SER A CA 1
ATOM 766 C C . SER A 1 99 ? -2.827 -8.580 3.465 1.00 89.00 99 SER A C 1
ATOM 768 O O . SER A 1 99 ? -2.865 -7.517 4.084 1.00 89.00 99 SER A O 1
ATOM 770 N N . TYR A 1 100 ? -2.386 -8.656 2.203 1.00 88.25 100 TYR A N 1
ATOM 771 C CA . TYR A 1 100 ? -1.948 -7.504 1.411 1.00 88.25 100 TYR A CA 1
ATOM 772 C C . TYR A 1 100 ? -2.030 -7.762 -0.102 1.00 88.25 100 TYR A C 1
ATOM 774 O O . TYR A 1 100 ? -2.225 -8.884 -0.567 1.00 88.25 100 TYR A O 1
ATOM 782 N N . GLU A 1 101 ? -1.883 -6.690 -0.870 1.00 87.88 101 GLU A N 1
ATOM 783 C CA . GLU A 1 101 ? -1.827 -6.643 -2.326 1.00 87.88 101 GLU A CA 1
ATOM 784 C C . GLU A 1 101 ? -0.446 -6.132 -2.764 1.00 87.88 101 GLU A C 1
ATOM 786 O O . GLU A 1 101 ? 0.144 -5.264 -2.123 1.00 87.88 101 GLU A O 1
ATOM 791 N N . THR A 1 102 ? 0.078 -6.625 -3.881 1.00 83.56 102 THR A N 1
ATOM 792 C CA . THR A 1 102 ? 1.184 -5.977 -4.594 1.00 83.56 102 THR A CA 1
ATOM 793 C C . THR A 1 102 ? 0.730 -5.559 -5.981 1.00 83.56 102 THR A C 1
ATOM 795 O O . THR A 1 102 ? -0.107 -6.210 -6.603 1.00 83.56 102 THR A O 1
ATOM 798 N N . ILE A 1 103 ? 1.283 -4.451 -6.461 1.00 79.50 103 ILE A N 1
ATOM 799 C CA . ILE A 1 103 ? 1.011 -3.857 -7.763 1.00 79.50 103 ILE A CA 1
ATOM 800 C C . ILE A 1 103 ? 2.347 -3.714 -8.492 1.00 79.50 103 ILE A C 1
ATOM 802 O O . ILE A 1 103 ? 3.201 -2.891 -8.148 1.00 79.50 103 ILE A O 1
ATOM 806 N N . SER A 1 104 ? 2.534 -4.531 -9.522 1.00 71.25 104 SER A N 1
ATOM 807 C CA . SER A 1 104 ? 3.731 -4.533 -10.361 1.00 71.25 104 SER A CA 1
ATOM 808 C C . SER A 1 104 ? 3.789 -3.278 -11.249 1.00 71.25 104 SER A C 1
ATOM 810 O O . SER A 1 104 ? 2.757 -2.858 -11.788 1.00 71.25 104 SER A O 1
ATOM 812 N N . PRO A 1 105 ? 4.976 -2.671 -11.442 1.00 56.41 105 PRO A N 1
ATOM 813 C CA . PRO A 1 105 ? 6.288 -3.209 -11.070 1.00 56.41 105 PRO A CA 1
ATOM 814 C C . PRO A 1 105 ? 6.814 -2.859 -9.669 1.00 56.41 105 PRO A C 1
ATOM 816 O O . PRO A 1 105 ? 7.987 -3.131 -9.437 1.00 56.41 105 PRO A O 1
ATOM 819 N N . ALA A 1 106 ? 6.046 -2.232 -8.756 1.00 60.75 106 ALA A N 1
ATOM 820 C CA . ALA A 1 106 ? 6.708 -1.557 -7.627 1.00 60.75 106 ALA A CA 1
ATOM 821 C C . ALA A 1 106 ? 5.850 -0.932 -6.487 1.00 60.75 106 ALA A C 1
ATOM 823 O O . ALA A 1 106 ? 6.223 0.100 -5.921 1.00 60.75 106 ALA A O 1
ATOM 824 N N . ALA A 1 107 ? 4.695 -1.480 -6.113 1.00 59.91 107 ALA A N 1
ATOM 825 C CA . ALA A 1 107 ? 3.991 -1.005 -4.913 1.00 59.91 107 ALA A CA 1
ATOM 826 C C . ALA A 1 107 ? 3.400 -2.154 -4.102 1.00 59.91 107 ALA A C 1
ATOM 828 O O . ALA A 1 107 ? 2.899 -3.118 -4.672 1.00 59.91 107 ALA A O 1
ATOM 829 N N . VAL A 1 108 ? 3.427 -2.028 -2.779 1.00 62.25 108 VAL A N 1
ATOM 830 C CA . VAL A 1 108 ? 2.675 -2.884 -1.859 1.00 62.25 108 VAL A CA 1
ATOM 831 C C . VAL A 1 108 ? 1.497 -2.073 -1.337 1.00 62.25 108 VAL A C 1
ATOM 833 O O . VAL A 1 108 ? 1.667 -0.962 -0.840 1.00 62.25 108 VAL A O 1
ATOM 836 N N . V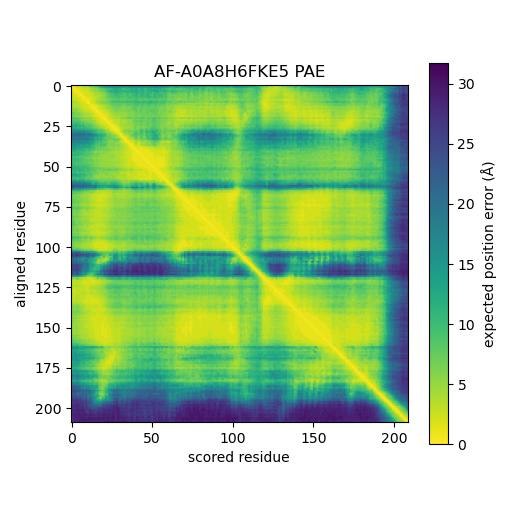AL A 1 109 ? 0.289 -2.597 -1.475 1.00 60.75 109 VAL A N 1
ATOM 837 C CA . VAL A 1 109 ? -0.954 -1.978 -1.016 1.00 60.75 109 VAL A CA 1
ATOM 838 C C . VAL A 1 109 ? -1.574 -2.862 0.060 1.00 60.75 109 VAL A C 1
ATOM 840 O O . VAL A 1 109 ? -1.792 -4.048 -0.131 1.00 60.75 109 VAL A O 1
ATOM 843 N N . PHE A 1 110 ? -1.892 -2.290 1.212 1.00 67.19 110 PHE A N 1
ATOM 844 C CA . PHE A 1 110 ? -2.502 -2.991 2.337 1.00 67.19 110 PHE A CA 1
ATOM 845 C C . PHE A 1 110 ? -4.001 -2.815 2.320 1.00 67.19 110 PHE A C 1
ATOM 847 O O . PHE A 1 110 ? -4.509 -1.697 2.453 1.00 67.19 110 PHE A O 1
ATOM 854 N N . THR A 1 111 ? -4.719 -3.927 2.223 1.00 55.75 111 THR A N 1
ATOM 855 C CA . THR A 1 111 ? -6.175 -3.941 2.281 1.00 55.75 111 THR A CA 1
ATOM 856 C C . THR A 1 111 ? -6.654 -3.863 3.728 1.00 55.75 111 THR A C 1
ATOM 858 O O . THR A 1 111 ? -7.068 -4.840 4.341 1.00 55.75 111 THR A O 1
ATOM 861 N N . SER A 1 112 ? -6.657 -2.633 4.232 1.00 52.91 112 SER A N 1
ATOM 862 C CA . SER A 1 112 ? -7.421 -2.137 5.377 1.00 52.91 112 SER A CA 1
ATOM 863 C C . SER A 1 112 ? -7.051 -2.624 6.781 1.00 52.91 112 SER A C 1
ATOM 865 O O . SER A 1 112 ? -7.059 -3.799 7.137 1.00 52.91 112 SER A O 1
ATOM 867 N N . THR A 1 113 ? -6.920 -1.611 7.620 1.00 50.09 113 THR A N 1
ATOM 868 C CA . THR A 1 113 ? -6.904 -1.613 9.074 1.00 50.09 113 THR A CA 1
ATOM 869 C C . THR A 1 113 ? -8.354 -1.692 9.574 1.00 50.09 113 THR A C 1
ATOM 871 O O . THR A 1 113 ? -8.859 -0.766 10.216 1.00 50.09 113 THR A O 1
ATOM 874 N N . GLN A 1 114 ? -9.095 -2.740 9.195 1.00 49.41 114 GLN A N 1
ATOM 875 C CA . GLN A 1 114 ? -10.434 -2.981 9.748 1.00 49.41 114 GLN A CA 1
ATOM 876 C C . GLN A 1 114 ? -10.277 -3.340 11.229 1.00 49.41 114 GLN A C 1
ATOM 878 O O . GLN A 1 114 ? -10.146 -4.507 11.573 1.00 49.41 114 GLN A O 1
ATOM 883 N N . GLY A 1 115 ? -10.231 -2.333 12.103 1.00 46.88 115 GLY A N 1
ATOM 884 C CA . GLY A 1 115 ? -10.102 -2.562 13.544 1.00 46.88 115 GLY A CA 1
ATOM 885 C C . GLY A 1 115 ? -9.444 -1.468 14.375 1.00 46.88 115 GLY A C 1
ATOM 886 O O . GLY A 1 115 ? -9.397 -1.596 15.596 1.00 46.88 115 GLY A O 1
ATOM 887 N N . ALA A 1 116 ? -8.968 -0.376 13.777 1.00 41.47 116 ALA A N 1
ATOM 888 C CA . ALA A 1 116 ? -8.347 0.713 14.525 1.00 41.47 116 ALA A CA 1
ATOM 889 C C . ALA A 1 116 ? -9.385 1.573 15.272 1.00 41.47 116 ALA A C 1
ATOM 891 O O . ALA A 1 116 ? -9.792 2.644 14.815 1.00 41.47 116 ALA A O 1
ATOM 892 N N . GLY A 1 117 ? -9.847 1.104 16.428 1.00 50.59 117 GLY A N 1
ATOM 893 C CA . GLY A 1 117 ? -10.683 1.890 17.325 1.00 50.59 117 GLY A CA 1
ATOM 894 C C . GLY A 1 117 ? -10.079 3.272 17.623 1.00 50.59 117 GLY A C 1
ATOM 895 O O . GLY A 1 117 ? -8.916 3.400 17.992 1.00 50.59 117 GLY A O 1
ATOM 896 N N . GLY A 1 118 ? -10.913 4.310 17.501 1.00 53.56 118 GLY A N 1
ATOM 897 C CA . GLY A 1 118 ? -10.781 5.543 18.279 1.00 53.56 118 GLY A CA 1
ATOM 898 C C . GLY A 1 118 ? -9.893 6.669 17.734 1.00 53.56 118 GLY A C 1
ATOM 899 O O . GLY A 1 118 ? -9.057 7.161 18.476 1.00 53.56 118 GLY A O 1
ATOM 900 N N . SER A 1 119 ? -10.081 7.142 16.492 1.00 61.88 119 SER A N 1
ATOM 901 C CA . SER A 1 119 ? -9.943 8.580 16.106 1.00 61.88 119 SER A CA 1
ATOM 902 C C . SER A 1 119 ? -9.920 8.838 14.593 1.00 61.88 119 SER A C 1
ATOM 904 O O . SER A 1 119 ? -9.983 10.008 14.194 1.00 61.88 119 SER A O 1
ATOM 906 N N . ALA A 1 120 ? -9.884 7.786 13.765 1.00 77.12 120 ALA A N 1
ATOM 907 C CA . ALA A 1 120 ? -9.957 7.909 12.313 1.00 77.12 120 ALA A CA 1
ATOM 908 C C . ALA A 1 120 ? -11.243 8.629 11.879 1.00 77.12 120 ALA A C 1
ATOM 910 O O . ALA A 1 120 ? -12.350 8.257 12.295 1.00 77.12 120 ALA A O 1
ATOM 911 N N . GLY A 1 121 ? -11.121 9.667 11.055 1.00 85.62 121 GLY A N 1
ATOM 912 C CA . GLY A 1 121 ? -12.281 10.442 10.641 1.00 85.62 121 GLY A CA 1
ATOM 913 C C . GLY A 1 121 ? -11.995 11.721 9.867 1.00 85.62 121 GLY A C 1
ATOM 914 O O . GLY A 1 121 ? -10.846 12.107 9.652 1.00 85.62 121 GLY A O 1
ATOM 915 N N . VAL A 1 122 ? -13.076 12.391 9.469 1.00 89.81 122 VAL A N 1
ATOM 916 C CA . VAL A 1 122 ? -13.049 13.613 8.650 1.00 89.81 122 VAL A CA 1
ATOM 917 C C . VAL A 1 122 ? -13.830 14.732 9.333 1.00 89.81 122 VAL A C 1
ATOM 919 O O . VAL A 1 122 ? -15.053 14.750 9.305 1.00 89.81 122 VAL A O 1
ATOM 922 N N . LYS A 1 123 ? -13.149 15.699 9.943 1.00 90.69 123 LYS A N 1
ATOM 923 C CA . LYS A 1 123 ? -13.803 16.801 10.662 1.00 90.69 123 LYS A CA 1
ATOM 924 C C . LYS A 1 123 ? -13.817 18.069 9.821 1.00 90.69 123 LYS A C 1
ATOM 926 O O . LYS A 1 123 ? -12.792 18.447 9.266 1.00 90.69 123 LYS A O 1
ATOM 931 N N . LEU A 1 124 ? -14.947 18.768 9.785 1.00 92.69 124 LEU A N 1
ATOM 932 C CA . LEU A 1 124 ? -14.981 20.127 9.247 1.00 92.69 124 LEU A CA 1
ATOM 933 C C . LEU A 1 124 ? -14.113 21.044 10.117 1.00 92.69 124 LEU A C 1
ATOM 935 O O . LEU A 1 124 ? -14.192 20.998 11.345 1.00 92.69 124 LEU A O 1
ATOM 939 N N . GLU A 1 125 ? -13.289 21.877 9.487 1.00 91.25 125 GLU A N 1
ATOM 940 C CA . GLU A 1 125 ? -12.550 22.934 10.192 1.00 91.25 125 GLU A CA 1
ATOM 941 C C . GLU A 1 125 ? -13.391 24.189 10.403 1.00 91.25 125 GLU A C 1
ATOM 943 O O . GLU A 1 125 ? -13.155 24.955 11.335 1.00 91.25 125 GLU A O 1
ATOM 948 N N . SER A 1 126 ? -14.357 24.415 9.517 1.00 93.62 126 SER A N 1
ATOM 949 C CA . SER A 1 126 ? -15.204 25.596 9.510 1.00 93.62 126 SER A CA 1
ATOM 950 C C . SER A 1 126 ? -16.546 25.286 8.845 1.00 93.62 126 SER A C 1
ATOM 952 O O . SER A 1 126 ? -16.752 24.208 8.289 1.00 93.62 126 SER A O 1
ATOM 954 N N . SER A 1 127 ? -17.464 26.248 8.898 1.00 93.06 127 SER A N 1
ATOM 955 C CA . SER A 1 127 ? -18.716 26.215 8.138 1.00 93.06 127 SER A CA 1
ATOM 956 C C . SER A 1 127 ? -18.588 26.777 6.716 1.00 93.06 127 SER A C 1
ATOM 958 O O . SER A 1 127 ? -19.595 26.869 6.021 1.00 93.06 127 SER A O 1
ATOM 960 N N . ASP A 1 128 ? -17.395 27.219 6.304 1.00 95.06 128 ASP A N 1
ATOM 961 C CA . ASP A 1 128 ? -17.132 27.707 4.950 1.00 95.06 128 ASP A CA 1
ATOM 962 C C . ASP A 1 128 ? -16.899 26.496 4.027 1.00 95.06 128 ASP A C 1
ATOM 964 O O . ASP A 1 128 ? -15.900 25.792 4.197 1.00 95.06 128 ASP A O 1
ATOM 968 N N . PRO A 1 129 ? -17.783 26.241 3.043 1.00 93.81 129 PRO A N 1
ATOM 969 C CA . PRO A 1 129 ? -17.691 25.065 2.180 1.00 93.81 129 PRO A CA 1
ATOM 970 C C . PRO A 1 129 ? -16.469 25.087 1.249 1.00 93.81 129 PRO A C 1
ATOM 972 O O . PRO A 1 129 ? -16.197 24.094 0.580 1.00 93.81 129 PRO A O 1
ATOM 975 N N . THR A 1 130 ? -15.735 26.202 1.177 1.00 95.44 130 THR A N 1
ATOM 976 C CA . THR A 1 130 ? -14.491 26.311 0.403 1.00 95.44 130 THR A CA 1
ATOM 977 C C . THR A 1 130 ? -13.255 25.872 1.189 1.00 95.44 130 THR A C 1
ATOM 979 O O . THR A 1 130 ? -12.178 25.714 0.607 1.00 95.44 130 THR A O 1
ATOM 982 N N . LYS A 1 131 ? -13.379 25.664 2.507 1.00 95.31 131 LYS A N 1
ATOM 983 C CA . LYS A 1 131 ? -12.286 25.183 3.357 1.00 95.31 131 LYS A CA 1
ATOM 984 C C . LYS A 1 131 ? -12.239 23.662 3.358 1.00 95.31 131 LYS A C 1
ATOM 986 O O . LYS A 1 131 ? -13.261 22.987 3.451 1.00 95.31 131 LYS A O 1
ATOM 991 N N . LEU A 1 132 ? -11.024 23.127 3.282 1.00 94.50 132 LEU A N 1
ATOM 992 C CA . LEU A 1 132 ? -10.800 21.690 3.352 1.00 94.50 132 LEU A CA 1
ATOM 993 C C . LEU A 1 132 ? -11.114 21.162 4.763 1.00 94.50 132 LEU A C 1
ATOM 995 O O . LEU A 1 132 ? -10.870 21.857 5.751 1.00 94.50 132 LEU A O 1
ATOM 999 N N . PRO A 1 133 ? -11.632 19.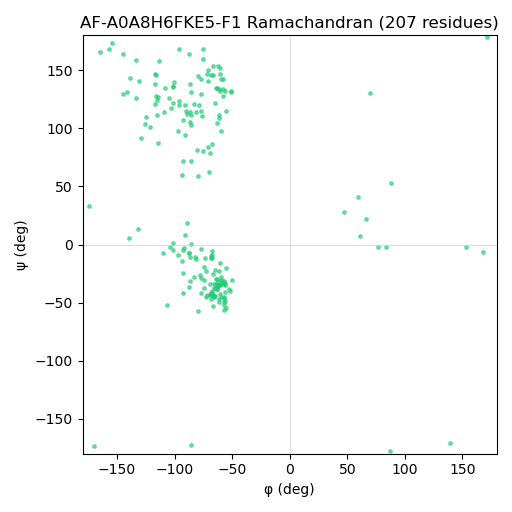931 4.881 1.00 93.88 133 PRO A N 1
ATOM 1000 C CA . PRO A 1 133 ? -11.779 19.279 6.172 1.00 93.88 133 PRO A CA 1
ATOM 1001 C C . PRO A 1 133 ? -10.429 18.764 6.699 1.00 93.88 133 PRO A C 1
ATOM 1003 O O . PRO A 1 133 ? -9.505 18.481 5.936 1.00 93.88 133 PRO A O 1
ATOM 1006 N N . LYS A 1 134 ? -10.348 18.532 8.013 1.00 91.50 134 LYS A N 1
ATOM 1007 C CA . LYS A 1 134 ? -9.281 17.743 8.647 1.00 91.50 134 LYS A CA 1
ATOM 1008 C C . LYS A 1 134 ? -9.543 16.268 8.426 1.00 91.50 134 LYS A C 1
ATOM 1010 O O . LYS A 1 134 ? -10.501 15.726 8.976 1.00 91.50 134 LYS A O 1
ATOM 1015 N N . ILE A 1 135 ? -8.660 15.615 7.684 1.00 89.69 135 ILE A N 1
ATOM 1016 C CA . ILE A 1 135 ? -8.678 14.168 7.473 1.00 89.69 135 ILE A CA 1
ATOM 1017 C C . ILE A 1 135 ? -7.625 13.545 8.388 1.00 89.69 135 ILE A C 1
ATOM 1019 O O . ILE A 1 135 ? -6.449 13.889 8.305 1.00 89.69 135 ILE A O 1
ATOM 1023 N N . ASN A 1 136 ? -8.044 12.629 9.256 1.00 86.19 136 ASN A N 1
ATOM 1024 C CA . ASN A 1 136 ? -7.153 11.841 10.098 1.00 86.19 136 ASN A CA 1
ATOM 1025 C C . ASN A 1 136 ? -7.379 10.353 9.802 1.00 86.19 136 ASN A C 1
ATOM 1027 O O . ASN A 1 136 ? -8.375 9.809 10.273 1.00 86.19 136 ASN A O 1
ATOM 1031 N N . PRO A 1 137 ? -6.513 9.692 9.019 1.00 78.62 137 PRO A N 1
ATOM 1032 C CA . PRO A 1 137 ? -6.700 8.288 8.667 1.00 78.62 137 PRO A CA 1
ATOM 1033 C C . PRO A 1 137 ? -6.096 7.306 9.687 1.00 78.62 137 PRO A C 1
ATOM 1035 O O . PRO A 1 137 ? -6.292 6.110 9.532 1.00 78.62 137 PRO A O 1
ATOM 1038 N N . THR A 1 138 ? -5.346 7.783 10.694 1.00 80.44 138 THR A N 1
ATOM 1039 C CA . THR A 1 138 ? -4.680 6.963 11.737 1.00 80.44 138 THR A CA 1
ATOM 1040 C C . THR A 1 138 ? -3.908 5.737 11.223 1.00 80.44 138 THR A C 1
ATOM 1042 O O . THR A 1 138 ? -3.756 4.750 11.941 1.00 80.44 138 THR A O 1
ATOM 1045 N N . LEU A 1 139 ? -3.402 5.791 9.986 1.00 78.81 139 LEU A N 1
ATOM 1046 C CA . LEU A 1 139 ? -2.631 4.700 9.384 1.00 78.81 139 LEU A CA 1
ATOM 1047 C C . LEU A 1 139 ? -1.410 4.386 10.257 1.00 78.81 139 LEU A C 1
ATOM 1049 O O . LEU A 1 139 ? -0.805 5.305 10.814 1.00 78.81 139 LEU A O 1
ATOM 1053 N N . LEU A 1 140 ? -1.059 3.102 10.384 1.00 81.06 140 LEU A N 1
ATOM 1054 C CA . LEU A 1 140 ? 0.087 2.614 11.172 1.00 81.06 140 LEU A CA 1
ATOM 1055 C C . LEU A 1 140 ? 0.020 2.930 12.681 1.00 81.06 140 LEU A C 1
ATOM 1057 O O . LEU A 1 140 ? 0.989 2.693 13.408 1.00 81.06 140 LEU A O 1
ATOM 1061 N N . SER A 1 141 ? -1.102 3.464 13.181 1.00 82.00 141 SER A N 1
ATOM 1062 C CA . SER A 1 141 ? -1.280 3.759 14.610 1.00 82.00 141 SER A CA 1
ATOM 1063 C C . SER A 1 141 ? -1.578 2.496 15.435 1.00 82.00 141 SER A C 1
ATOM 1065 O O . SER A 1 141 ? -0.976 2.340 16.503 1.00 82.00 141 SER A O 1
ATOM 1067 N N . PRO A 1 142 ? -2.415 1.551 14.970 1.00 83.25 142 PRO A N 1
ATOM 1068 C CA . PRO A 1 142 ? -2.537 0.230 15.586 1.00 83.25 142 PRO A CA 1
ATOM 1069 C C . PRO A 1 142 ? -1.269 -0.628 15.452 1.00 83.25 142 PRO A C 1
ATOM 1071 O O . PRO A 1 142 ? -0.593 -0.567 14.422 1.00 83.25 142 PRO A O 1
ATOM 1074 N N . PRO A 1 143 ? -0.956 -1.468 16.458 1.00 86.94 143 PRO A N 1
ATOM 1075 C CA . PRO A 1 143 ? 0.135 -2.441 16.375 1.00 86.94 143 PRO A CA 1
ATOM 1076 C C . PRO A 1 143 ? -0.003 -3.414 15.204 1.00 86.94 143 PRO A C 1
ATOM 1078 O O . PRO A 1 143 ? 0.961 -3.597 14.464 1.00 86.94 143 PRO A O 1
ATOM 1081 N N . PHE A 1 144 ? -1.204 -3.960 14.994 1.00 87.38 144 PHE A N 1
ATOM 1082 C CA . PHE A 1 144 ? -1.461 -4.921 13.923 1.00 87.38 144 PHE A CA 1
ATOM 1083 C C . PHE A 1 144 ? -1.113 -4.357 12.541 1.00 87.38 144 PHE A C 1
ATOM 1085 O O . PHE A 1 144 ? -0.386 -4.989 11.783 1.00 87.38 144 PHE A O 1
ATOM 1092 N N . ASP A 1 145 ? -1.523 -3.123 12.251 1.00 84.50 145 ASP A N 1
ATOM 1093 C CA . ASP A 1 145 ? -1.245 -2.480 10.964 1.00 84.50 145 ASP A CA 1
ATOM 1094 C C . ASP A 1 145 ? 0.252 -2.285 10.710 1.00 84.50 145 ASP A C 1
ATOM 1096 O O . ASP A 1 145 ? 0.711 -2.403 9.575 1.00 84.50 145 ASP A O 1
ATOM 1100 N N . ARG A 1 146 ? 1.031 -1.988 11.761 1.00 85.00 146 ARG A N 1
ATOM 1101 C CA . ARG A 1 146 ? 2.493 -1.914 11.649 1.00 85.00 146 ARG A CA 1
ATOM 1102 C C . ARG A 1 146 ? 3.091 -3.282 11.363 1.00 85.00 146 ARG A C 1
ATOM 1104 O O . ARG A 1 146 ? 3.953 -3.370 10.498 1.00 85.00 146 ARG A O 1
ATOM 1111 N N . GLY A 1 147 ? 2.629 -4.322 12.056 1.00 87.25 147 GLY A N 1
ATOM 1112 C CA . GLY A 1 147 ? 3.059 -5.699 11.810 1.00 87.25 147 GLY A CA 1
ATOM 1113 C C . GLY A 1 147 ? 2.808 -6.112 10.360 1.00 87.25 147 GLY A C 1
ATOM 1114 O O . GLY A 1 147 ? 3.736 -6.525 9.670 1.00 87.25 147 GLY A O 1
ATOM 1115 N N . VAL A 1 148 ? 1.588 -5.877 9.865 1.00 87.69 148 VAL A N 1
ATOM 1116 C CA . VAL A 1 148 ? 1.200 -6.118 8.466 1.00 87.69 148 VAL A CA 1
ATOM 1117 C C . VAL A 1 148 ? 2.107 -5.362 7.495 1.00 87.69 148 VAL A C 1
ATOM 1119 O O . VAL A 1 148 ? 2.609 -5.951 6.539 1.00 87.69 148 VAL A O 1
ATOM 1122 N N . ALA A 1 149 ? 2.341 -4.071 7.734 1.00 85.56 149 ALA A N 1
ATOM 1123 C CA . ALA A 1 149 ? 3.152 -3.232 6.855 1.00 85.56 149 ALA A CA 1
ATOM 1124 C C . ALA A 1 149 ? 4.629 -3.652 6.804 1.00 85.56 149 ALA A C 1
ATOM 1126 O O . ALA A 1 149 ? 5.249 -3.576 5.750 1.00 85.56 149 ALA A O 1
ATOM 1127 N N . LEU A 1 150 ? 5.205 -4.084 7.926 1.00 86.94 150 LEU A N 1
ATOM 1128 C CA . LEU A 1 150 ? 6.593 -4.547 7.964 1.00 86.94 150 LEU A CA 1
ATOM 1129 C C . LEU A 1 150 ? 6.736 -5.910 7.281 1.00 86.94 150 LEU A C 1
ATOM 1131 O O . LEU A 1 150 ? 7.641 -6.099 6.471 1.00 86.94 150 LEU A O 1
ATOM 1135 N N . GLU A 1 151 ? 5.832 -6.842 7.578 1.00 89.44 151 GLU A N 1
ATOM 1136 C CA . GLU A 1 151 ? 5.949 -8.223 7.110 1.00 89.44 151 GLU A CA 1
ATOM 1137 C C . GLU A 1 151 ? 5.747 -8.356 5.606 1.00 89.44 151 GLU A C 1
ATOM 1139 O O . GLU A 1 151 ? 6.521 -8.983 4.897 1.00 89.44 151 GLU A O 1
ATOM 1144 N N . SER A 1 152 ? 4.753 -7.672 5.081 1.00 88.12 152 SER A N 1
ATOM 1145 C CA . SER A 1 152 ? 4.534 -7.591 3.641 1.00 88.12 152 SER A CA 1
ATOM 1146 C C . SER A 1 152 ? 5.663 -6.929 2.852 1.00 88.12 152 SER A C 1
ATOM 1148 O O . SER A 1 152 ? 5.890 -7.295 1.701 1.00 88.12 152 SER A O 1
ATOM 1150 N N . VAL A 1 153 ? 6.375 -5.954 3.432 1.00 87.31 153 VAL A N 1
ATOM 1151 C CA . VAL A 1 153 ? 7.577 -5.391 2.811 1.00 87.31 153 VAL A CA 1
ATOM 1152 C C . VAL A 1 153 ? 8.663 -6.458 2.760 1.00 87.31 153 VAL A C 1
ATOM 1154 O O . VAL A 1 153 ? 9.261 -6.620 1.700 1.00 87.31 153 VAL A O 1
ATOM 1157 N N . ARG A 1 154 ? 8.869 -7.231 3.839 1.00 88.56 154 ARG A N 1
ATOM 1158 C CA . ARG A 1 154 ? 9.800 -8.376 3.840 1.00 88.56 154 ARG A CA 1
ATOM 1159 C C . ARG A 1 154 ? 9.446 -9.381 2.750 1.00 88.56 154 ARG A C 1
ATOM 1161 O O . ARG A 1 154 ? 10.263 -9.634 1.869 1.00 88.56 154 ARG A O 1
ATOM 1168 N N . GLU A 1 155 ? 8.214 -9.879 2.753 1.00 89.19 155 GLU A N 1
ATOM 1169 C CA . GLU A 1 155 ? 7.756 -10.874 1.779 1.00 89.19 155 GLU A CA 1
ATOM 1170 C C . GLU A 1 155 ? 7.805 -10.339 0.340 1.00 89.19 155 GLU A C 1
ATOM 1172 O O . GLU A 1 155 ? 8.155 -11.066 -0.590 1.00 89.19 155 GLU A O 1
ATOM 1177 N N . THR A 1 156 ? 7.522 -9.047 0.134 1.00 86.81 156 THR A N 1
ATOM 1178 C CA . THR A 1 156 ? 7.646 -8.439 -1.195 1.00 86.81 156 THR A CA 1
ATOM 1179 C C . THR A 1 156 ? 9.104 -8.358 -1.634 1.00 86.81 156 THR A C 1
ATOM 1181 O O . THR A 1 156 ? 9.389 -8.678 -2.782 1.00 86.81 156 THR A O 1
ATOM 1184 N N . LEU A 1 157 ? 10.041 -7.974 -0.765 1.00 85.81 157 LEU A N 1
ATOM 1185 C CA . LEU A 1 157 ? 11.469 -7.974 -1.103 1.00 85.81 157 LEU A CA 1
ATOM 1186 C C . LEU A 1 157 ? 11.954 -9.384 -1.469 1.00 85.81 157 LEU A C 1
ATOM 1188 O O . LEU A 1 157 ? 12.616 -9.558 -2.490 1.00 85.81 157 LEU A O 1
ATOM 1192 N N . GLU A 1 158 ? 11.538 -10.406 -0.719 1.00 87.44 158 GLU A N 1
ATOM 1193 C CA . GLU A 1 158 ? 11.820 -11.809 -1.053 1.00 87.44 158 GLU A CA 1
ATOM 1194 C C . GLU A 1 158 ? 11.204 -12.246 -2.391 1.00 87.44 158 GLU A C 1
ATOM 1196 O O . GLU A 1 158 ? 11.772 -13.072 -3.117 1.00 87.44 158 GLU A O 1
ATOM 1201 N N . PHE A 1 159 ? 10.027 -11.715 -2.730 1.00 85.44 159 PHE A N 1
ATOM 1202 C CA . PHE A 1 159 ? 9.393 -11.939 -4.023 1.00 85.44 159 PHE A CA 1
ATOM 1203 C C . PHE A 1 159 ? 10.170 -11.263 -5.160 1.00 85.44 159 PHE A C 1
ATOM 1205 O O . PHE A 1 159 ? 10.377 -11.883 -6.205 1.00 85.44 159 PHE A O 1
ATOM 1212 N N . LEU A 1 160 ? 10.644 -10.030 -4.964 1.00 81.38 160 LEU A N 1
ATOM 1213 C CA . LEU A 1 160 ? 11.450 -9.305 -5.952 1.00 81.38 160 LEU A CA 1
ATOM 1214 C C . LEU A 1 160 ? 12.796 -10.001 -6.221 1.00 81.38 160 LEU A C 1
ATOM 1216 O O . LEU A 1 160 ? 13.228 -10.050 -7.371 1.00 81.38 160 LEU A O 1
ATOM 1220 N N . ASP A 1 161 ? 13.389 -10.637 -5.209 1.00 83.81 161 ASP A N 1
ATOM 1221 C CA . ASP A 1 161 ? 14.631 -11.415 -5.332 1.00 83.81 161 ASP A CA 1
ATOM 1222 C C . ASP A 1 161 ? 14.493 -12.702 -6.162 1.00 83.81 161 ASP A C 1
ATOM 1224 O O . ASP A 1 161 ? 15.494 -13.335 -6.526 1.00 83.81 161 ASP A O 1
ATOM 1228 N N . LYS A 1 162 ? 13.270 -13.137 -6.493 1.00 85.56 162 LYS A N 1
ATOM 1229 C CA . LYS A 1 162 ? 13.088 -14.325 -7.334 1.00 85.56 162 LYS A CA 1
ATOM 1230 C C . LYS A 1 162 ? 13.727 -14.087 -8.702 1.00 85.56 162 LYS A C 1
ATOM 1232 O O . LYS A 1 162 ? 13.490 -13.073 -9.355 1.00 85.56 162 LYS A O 1
ATOM 1237 N N . ALA A 1 163 ? 14.482 -15.080 -9.181 1.00 74.06 163 ALA A N 1
ATOM 1238 C CA . ALA A 1 163 ? 15.329 -14.978 -10.377 1.00 74.06 163 ALA A CA 1
ATOM 1239 C C . ALA A 1 163 ? 14.622 -14.421 -11.630 1.00 74.06 163 ALA A C 1
ATOM 1241 O O . ALA A 1 163 ? 15.253 -13.765 -12.457 1.00 74.06 163 ALA A O 1
ATOM 1242 N N . LEU A 1 164 ? 13.313 -14.663 -11.774 1.00 78.06 164 LEU A N 1
ATOM 1243 C CA . LEU A 1 164 ? 12.519 -14.148 -12.890 1.00 78.06 164 LEU A CA 1
ATOM 1244 C C . LEU A 1 164 ? 12.391 -12.616 -12.887 1.00 78.06 164 LEU A C 1
ATOM 1246 O O . LEU A 1 164 ? 12.347 -12.026 -13.965 1.00 78.06 164 LEU A O 1
ATOM 1250 N N . LEU A 1 165 ? 12.331 -11.996 -11.708 1.00 76.69 165 LEU A N 1
ATOM 1251 C CA . LEU A 1 165 ? 12.196 -10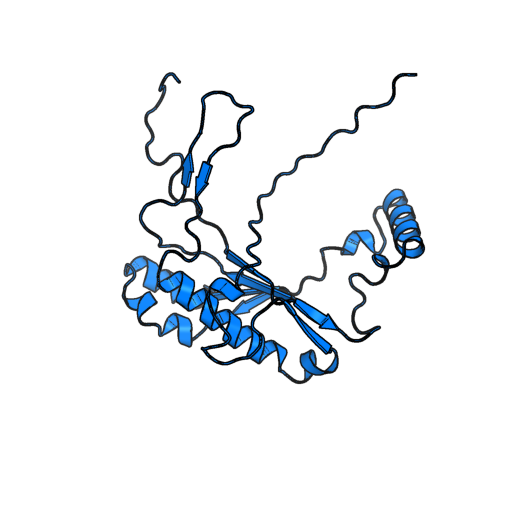.550 -11.525 1.00 76.69 165 LEU A CA 1
ATOM 1252 C C . LEU A 1 165 ? 13.567 -9.883 -11.378 1.00 76.69 165 LEU A C 1
ATOM 1254 O O . LEU A 1 165 ? 13.838 -8.886 -12.048 1.00 76.69 165 LEU A O 1
ATOM 1258 N N . ALA A 1 166 ? 14.473 -10.502 -10.619 1.00 78.50 166 ALA A N 1
ATOM 1259 C CA . ALA A 1 166 ? 15.824 -9.993 -10.395 1.00 78.50 166 ALA A CA 1
ATOM 1260 C C . ALA A 1 166 ? 16.647 -9.838 -11.689 1.00 78.50 166 ALA A C 1
ATOM 1262 O O . ALA A 1 166 ? 17.522 -8.978 -11.775 1.00 78.50 166 ALA A O 1
ATOM 1263 N N . LYS A 1 167 ? 16.366 -10.638 -12.732 1.00 81.25 167 LYS A N 1
ATOM 1264 C CA . LYS A 1 167 ? 17.132 -10.606 -13.993 1.00 81.25 167 LYS A CA 1
ATOM 1265 C C . LYS A 1 167 ? 17.115 -9.238 -14.686 1.00 81.25 167 LYS A C 1
ATOM 1267 O O . LYS A 1 167 ? 18.094 -8.898 -15.352 1.00 81.25 167 LYS A O 1
ATOM 1272 N N . ASP A 1 168 ? 16.032 -8.477 -14.534 1.00 79.62 168 ASP A N 1
ATOM 1273 C CA . ASP A 1 168 ? 15.822 -7.190 -15.204 1.00 79.62 168 ASP A CA 1
ATOM 1274 C C . ASP A 1 168 ? 15.889 -6.006 -14.239 1.00 79.62 168 ASP A C 1
ATOM 1276 O O . ASP A 1 168 ? 15.904 -4.859 -14.681 1.00 79.62 168 ASP A O 1
ATOM 1280 N N . GLN A 1 169 ? 15.978 -6.261 -12.935 1.00 78.06 169 GLN A N 1
ATOM 1281 C CA . GLN A 1 169 ? 16.141 -5.231 -11.918 1.00 78.06 169 GLN A CA 1
ATOM 1282 C C . GLN A 1 169 ? 17.597 -4.764 -11.835 1.00 78.06 169 GLN A C 1
ATOM 1284 O O . GLN A 1 169 ? 18.538 -5.532 -12.043 1.00 78.06 169 GLN A O 1
ATOM 1289 N N . VAL A 1 170 ? 17.782 -3.475 -11.551 1.00 75.56 170 VAL A N 1
ATOM 1290 C CA . VAL A 1 170 ? 19.103 -2.868 -11.338 1.00 75.56 170 VAL A CA 1
ATOM 1291 C C . VAL A 1 170 ? 19.314 -2.576 -9.855 1.00 75.56 170 VAL A C 1
ATOM 1293 O O . VAL A 1 170 ? 20.325 -2.991 -9.302 1.00 75.56 170 VAL A O 1
ATOM 1296 N N . HIS A 1 171 ? 18.379 -1.873 -9.208 1.00 75.81 171 HIS A N 1
ATOM 1297 C CA . HIS A 1 171 ? 18.371 -1.640 -7.757 1.00 75.81 171 HIS A CA 1
ATOM 1298 C C . HIS A 1 171 ? 17.000 -1.140 -7.274 1.00 75.81 171 HIS A C 1
ATOM 1300 O O . HIS A 1 171 ? 16.180 -0.667 -8.070 1.00 75.81 171 HIS A O 1
ATOM 1306 N N . LEU A 1 172 ? 16.776 -1.182 -5.959 1.00 77.56 172 LEU A N 1
ATOM 1307 C CA . LEU A 1 172 ? 15.631 -0.558 -5.299 1.00 77.56 172 LEU A CA 1
ATOM 1308 C C . LEU A 1 172 ? 15.851 0.966 -5.198 1.00 77.56 172 LEU A C 1
ATOM 1310 O O . LEU A 1 172 ? 16.731 1.433 -4.483 1.00 77.56 172 LEU A O 1
ATOM 1314 N N . ALA A 1 173 ? 15.075 1.744 -5.950 1.00 77.19 173 ALA A N 1
ATOM 1315 C CA . ALA A 1 173 ? 15.051 3.208 -5.936 1.00 77.19 173 ALA A CA 1
ATOM 1316 C C . ALA A 1 173 ? 14.303 3.790 -4.730 1.00 77.19 173 ALA A C 1
ATOM 1318 O O . ALA A 1 173 ? 14.560 4.918 -4.316 1.00 77.19 173 ALA A O 1
ATOM 1319 N N . THR A 1 174 ? 13.319 3.065 -4.197 1.00 76.50 174 THR A N 1
ATOM 1320 C CA . THR A 1 174 ? 12.543 3.485 -3.024 1.00 76.50 174 THR A CA 1
ATOM 1321 C C . THR A 1 174 ? 12.187 2.265 -2.196 1.00 76.50 174 THR A C 1
ATOM 1323 O O . THR A 1 174 ? 11.670 1.297 -2.746 1.00 76.50 174 THR A O 1
ATOM 1326 N N . GLY A 1 175 ? 12.458 2.324 -0.895 1.00 77.69 175 GLY A N 1
ATOM 1327 C CA . GLY A 1 175 ? 12.233 1.238 0.051 1.00 77.69 175 GLY A CA 1
ATOM 1328 C C . GLY A 1 175 ? 13.386 1.123 1.055 1.00 77.69 175 GLY A C 1
ATOM 1329 O O . GLY A 1 175 ? 14.233 2.019 1.115 1.00 77.69 175 GLY A O 1
ATOM 1330 N N . PRO A 1 176 ? 13.411 0.055 1.864 1.00 81.38 176 PRO A N 1
ATOM 1331 C CA . PRO A 1 176 ? 14.474 -0.180 2.836 1.00 81.38 176 PRO A CA 1
ATOM 1332 C C . PRO A 1 176 ? 15.819 -0.470 2.150 1.00 81.38 176 PRO A C 1
ATOM 1334 O O . PRO A 1 176 ? 15.874 -0.967 1.028 1.00 81.38 176 PRO A O 1
ATOM 1337 N N . THR A 1 177 ? 16.920 -0.167 2.838 1.00 80.56 177 THR A N 1
ATOM 1338 C CA . THR A 1 177 ? 18.295 -0.355 2.335 1.00 80.56 177 THR A CA 1
ATOM 1339 C C . THR A 1 177 ? 18.752 -1.811 2.301 1.00 80.56 177 THR A C 1
ATOM 1341 O O . THR A 1 177 ? 19.783 -2.119 1.705 1.00 80.56 177 THR A O 1
ATOM 1344 N N . GLY A 1 178 ? 17.987 -2.699 2.927 1.00 79.69 178 GLY A N 1
ATOM 1345 C CA . GLY A 1 178 ? 18.277 -4.115 3.060 1.00 79.69 178 GLY A CA 1
ATOM 1346 C C . GLY A 1 178 ? 17.078 -4.874 3.625 1.00 79.69 178 GLY A C 1
ATOM 1347 O O . GLY A 1 178 ? 15.976 -4.336 3.731 1.00 79.69 178 GLY A O 1
ATOM 1348 N N . HIS A 1 179 ? 17.290 -6.157 3.922 1.00 80.62 179 HIS A N 1
ATOM 1349 C CA . HIS A 1 179 ? 16.217 -7.113 4.234 1.00 80.62 179 HIS A CA 1
ATOM 1350 C C . HIS A 1 179 ? 16.113 -7.436 5.734 1.00 80.62 179 HIS A C 1
ATOM 1352 O O . HIS A 1 179 ? 15.264 -8.224 6.139 1.00 80.62 179 HIS A O 1
ATOM 1358 N N . ASN A 1 180 ? 16.994 -6.875 6.568 1.00 80.38 180 ASN A N 1
ATOM 1359 C CA . ASN A 1 180 ? 16.993 -7.147 8.004 1.00 80.38 180 ASN A CA 1
ATOM 1360 C C . ASN A 1 180 ? 16.054 -6.195 8.766 1.00 80.38 180 ASN A C 1
ATOM 1362 O O . ASN A 1 180 ? 15.672 -5.134 8.273 1.00 80.38 180 ASN A O 1
ATOM 1366 N N . ASP A 1 181 ? 15.732 -6.555 10.007 1.00 75.75 181 ASP A N 1
ATOM 1367 C CA . ASP A 1 181 ? 14.846 -5.768 10.877 1.00 75.75 181 ASP A CA 1
ATOM 1368 C C . ASP A 1 181 ? 15.370 -4.360 11.198 1.00 75.75 181 ASP A C 1
ATOM 1370 O O . ASP A 1 181 ? 14.591 -3.475 11.542 1.00 75.75 181 ASP A O 1
ATOM 1374 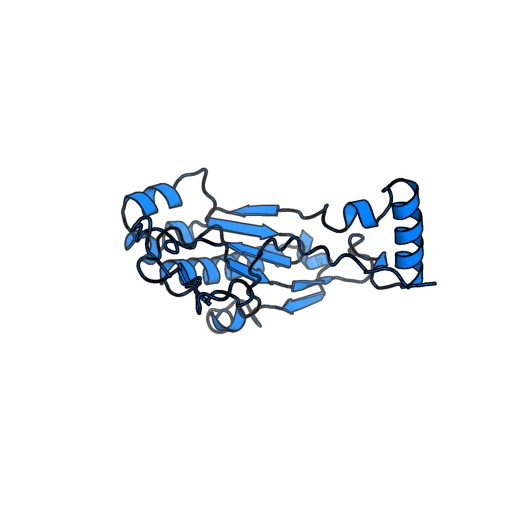N N . GLY A 1 182 ? 16.684 -4.137 11.093 1.00 73.94 182 GLY A N 1
ATOM 1375 C CA . GLY A 1 182 ? 17.284 -2.813 11.249 1.00 73.94 182 GLY A CA 1
ATOM 1376 C C . GLY A 1 182 ? 17.046 -1.902 10.041 1.00 73.94 182 GLY A C 1
ATOM 1377 O O . GLY A 1 182 ? 16.923 -0.690 10.210 1.00 73.94 182 GLY A O 1
ATOM 1378 N N . ASP A 1 183 ? 16.941 -2.480 8.842 1.00 76.00 183 ASP A N 1
ATOM 1379 C CA . ASP A 1 183 ? 16.700 -1.774 7.580 1.00 76.00 183 ASP A CA 1
ATOM 1380 C C . ASP A 1 183 ? 15.201 -1.550 7.310 1.00 76.00 183 ASP A C 1
ATOM 1382 O O . ASP A 1 183 ? 14.810 -0.549 6.699 1.00 76.00 183 ASP A O 1
ATOM 1386 N N . ILE A 1 184 ? 14.344 -2.465 7.773 1.00 79.06 184 ILE A N 1
ATOM 1387 C CA . ILE A 1 184 ? 12.895 -2.427 7.552 1.00 79.06 184 ILE A CA 1
ATOM 1388 C C . ILE A 1 184 ? 12.216 -1.796 8.765 1.00 79.06 184 ILE A C 1
ATOM 1390 O O . ILE A 1 184 ? 11.936 -2.441 9.771 1.00 79.06 184 ILE A O 1
ATOM 1394 N N . SER A 1 185 ? 11.920 -0.503 8.653 1.00 73.25 185 SER A N 1
ATOM 1395 C CA . SER A 1 185 ? 11.280 0.264 9.719 1.00 73.25 185 SER A CA 1
ATOM 1396 C C . SER A 1 185 ? 10.131 1.123 9.197 1.00 73.25 185 SER A C 1
ATOM 1398 O O . SER A 1 185 ? 10.073 1.466 8.017 1.00 73.25 185 SER A O 1
ATOM 1400 N N . VAL A 1 186 ? 9.215 1.513 10.091 1.00 65.12 186 VAL A N 1
ATOM 1401 C CA . VAL A 1 186 ? 8.071 2.385 9.763 1.00 65.12 186 VAL A CA 1
ATOM 1402 C C . VAL A 1 186 ? 8.489 3.693 9.059 1.00 65.12 186 VAL A C 1
ATOM 1404 O O . VAL A 1 186 ? 7.813 4.096 8.116 1.00 65.12 186 VAL A O 1
ATOM 1407 N N . PRO A 1 187 ? 9.603 4.358 9.420 1.00 59.59 187 PRO A N 1
ATOM 1408 C CA . PRO A 1 187 ? 10.120 5.495 8.656 1.00 59.59 187 PRO A CA 1
ATOM 1409 C C . PRO A 1 187 ? 10.482 5.195 7.192 1.00 59.59 187 PRO A C 1
ATOM 1411 O O . PRO A 1 187 ? 10.315 6.082 6.354 1.00 59.59 187 PRO A O 1
ATOM 1414 N N . CYS A 1 188 ? 10.911 3.972 6.852 1.00 57.28 188 CYS A N 1
ATOM 1415 C CA . CYS A 1 188 ? 11.179 3.558 5.464 1.00 57.28 188 CYS A CA 1
ATOM 1416 C C . CYS A 1 188 ? 9.893 3.455 4.619 1.00 57.28 188 CYS A C 1
ATOM 1418 O O . CYS A 1 188 ? 9.956 3.342 3.398 1.00 57.28 188 CYS A O 1
ATOM 1420 N N . LEU A 1 189 ? 8.720 3.550 5.255 1.00 63.53 189 LEU A N 1
ATOM 1421 C CA . LEU A 1 189 ? 7.392 3.495 4.641 1.00 63.53 189 LEU A CA 1
ATOM 1422 C C . LEU A 1 189 ? 6.882 4.880 4.195 1.00 63.53 189 LEU A C 1
ATOM 1424 O O . LEU A 1 189 ? 5.683 5.081 4.014 1.00 63.53 189 LEU A O 1
ATOM 1428 N N . SER A 1 190 ? 7.775 5.864 4.044 1.00 52.97 190 SER A N 1
ATOM 1429 C CA . SER A 1 190 ? 7.437 7.288 3.882 1.00 52.97 190 SER A CA 1
ATOM 1430 C C . SER A 1 190 ? 6.722 7.641 2.569 1.00 52.97 190 SER A C 1
ATOM 1432 O O . SER A 1 190 ? 6.245 8.767 2.419 1.00 52.97 190 SER A O 1
ATOM 1434 N N . PHE A 1 191 ? 6.570 6.690 1.642 1.00 54.62 191 PHE A N 1
ATOM 1435 C CA . PHE A 1 191 ? 5.755 6.854 0.440 1.00 54.62 191 PHE A CA 1
ATOM 1436 C C . PHE A 1 191 ? 4.324 6.354 0.670 1.00 54.62 191 PHE A C 1
ATOM 1438 O O . PHE A 1 191 ? 3.929 5.314 0.153 1.00 54.62 191 PHE A O 1
ATOM 1445 N N . ILE A 1 192 ? 3.552 7.106 1.462 1.00 53.78 192 ILE A N 1
ATOM 1446 C CA . ILE A 1 192 ? 2.126 6.846 1.694 1.00 53.78 192 ILE A CA 1
ATOM 1447 C C . ILE A 1 192 ? 1.310 7.516 0.586 1.00 53.78 192 ILE A C 1
ATOM 1449 O O . ILE A 1 192 ? 1.081 8.728 0.611 1.00 53.78 192 ILE A O 1
ATOM 1453 N N . CYS A 1 193 ? 0.826 6.736 -0.381 1.00 48.00 193 CYS A N 1
ATOM 1454 C CA . CYS A 1 193 ? -0.176 7.222 -1.331 1.00 48.00 193 CYS A CA 1
ATOM 1455 C C . CYS A 1 193 ? -1.582 7.051 -0.744 1.00 48.00 193 CYS A C 1
ATOM 1457 O O . CYS A 1 193 ? -2.085 5.938 -0.611 1.00 48.00 193 CYS A O 1
ATOM 1459 N N . ILE A 1 194 ? -2.246 8.166 -0.429 1.00 46.16 194 ILE A N 1
ATOM 1460 C CA . ILE A 1 194 ? -3.693 8.183 -0.192 1.00 46.16 194 ILE A CA 1
ATOM 1461 C C . ILE A 1 194 ? -4.360 8.359 -1.557 1.00 46.16 194 ILE A C 1
ATOM 1463 O O . ILE A 1 194 ? -4.345 9.456 -2.118 1.00 46.16 194 ILE A O 1
ATOM 1467 N N . PHE A 1 195 ? -4.952 7.296 -2.103 1.00 34.94 195 PHE A N 1
ATOM 1468 C CA . PHE A 1 195 ? -5.802 7.406 -3.288 1.00 34.94 195 PHE A CA 1
ATOM 1469 C C . PHE A 1 195 ? -7.114 8.106 -2.907 1.00 34.94 195 PHE A C 1
ATOM 1471 O O . PHE A 1 195 ? -8.121 7.470 -2.616 1.00 34.94 195 PHE A O 1
ATOM 1478 N N . SER A 1 196 ? -7.114 9.440 -2.884 1.00 29.77 196 SER A N 1
ATOM 1479 C CA . SER A 1 196 ? -8.360 10.203 -2.923 1.00 29.77 196 SER A CA 1
ATOM 1480 C C . SER A 1 196 ? -8.744 10.395 -4.384 1.00 29.77 196 SER A C 1
ATOM 1482 O O . SER A 1 196 ? -8.048 11.083 -5.132 1.00 29.77 196 SER A O 1
ATOM 1484 N N . SER A 1 197 ? -9.854 9.794 -4.809 1.00 24.88 197 SER A N 1
ATOM 1485 C CA . SER A 1 197 ? -10.460 10.067 -6.110 1.00 24.88 197 SER A CA 1
ATOM 1486 C C . SER A 1 197 ? -11.051 11.481 -6.116 1.00 24.88 197 SER A C 1
ATOM 1488 O O . SER A 1 197 ? -12.254 11.670 -5.954 1.00 24.88 197 SER A O 1
ATOM 1490 N N . HIS A 1 198 ? -10.210 12.501 -6.279 1.00 27.20 198 HIS A N 1
ATOM 1491 C CA . HIS A 1 198 ? -10.670 13.834 -6.648 1.00 27.20 198 HIS A CA 1
ATOM 1492 C C . HIS A 1 198 ? -10.654 13.953 -8.168 1.00 27.20 198 HIS A C 1
ATOM 1494 O O . HIS A 1 198 ? -9.654 14.321 -8.784 1.00 27.20 198 HIS A O 1
ATOM 1500 N N . SER A 1 199 ? -11.803 13.674 -8.782 1.00 29.73 199 SER A N 1
ATOM 1501 C CA . SER A 1 199 ? -12.117 14.034 -10.166 1.00 29.73 199 SER A CA 1
ATOM 1502 C C . SER A 1 199 ? -12.306 15.554 -10.282 1.00 29.73 199 SER A C 1
ATOM 1504 O O . SER A 1 199 ? -13.384 16.052 -10.592 1.00 29.73 199 SER A O 1
ATOM 1506 N N . GLY A 1 200 ? -11.256 16.322 -10.000 1.00 26.53 200 GLY A N 1
ATOM 1507 C CA . GLY A 1 200 ? -11.216 17.764 -10.201 1.00 26.53 200 GLY A CA 1
ATOM 1508 C C . GLY A 1 200 ? -10.807 18.092 -11.631 1.00 26.53 200 GLY A C 1
ATOM 1509 O O . GLY A 1 200 ? -9.693 18.558 -11.858 1.00 26.53 200 GLY A O 1
ATOM 1510 N N . MET A 1 201 ? -11.691 17.855 -12.604 1.00 27.53 201 MET A N 1
ATOM 1511 C CA . MET A 1 201 ? -11.554 18.443 -13.940 1.00 27.53 201 MET A CA 1
ATOM 1512 C C . MET A 1 201 ? -11.564 19.972 -13.790 1.00 27.53 201 MET A C 1
ATOM 1514 O O . MET A 1 201 ? -12.624 20.595 -13.713 1.00 27.53 201 MET A O 1
ATOM 1518 N N . ARG A 1 202 ? -10.385 20.604 -13.760 1.00 28.98 202 ARG A N 1
ATOM 1519 C CA . ARG A 1 202 ? -10.282 22.036 -14.053 1.00 28.98 202 ARG A CA 1
ATOM 1520 C C . ARG A 1 202 ? -10.729 22.220 -15.499 1.00 28.98 202 ARG A C 1
ATOM 1522 O O . ARG A 1 202 ? -9.988 21.902 -16.425 1.00 28.98 202 ARG A O 1
ATOM 1529 N N . ARG A 1 203 ? -11.945 22.736 -15.693 1.00 31.00 203 ARG A N 1
ATOM 1530 C CA . ARG A 1 203 ? -12.335 23.352 -16.963 1.00 31.00 203 ARG A CA 1
ATOM 1531 C C . ARG A 1 203 ? -11.313 24.451 -17.254 1.00 31.00 203 ARG A C 1
ATOM 1533 O O . ARG A 1 203 ? -11.222 25.411 -16.494 1.00 31.00 203 ARG A O 1
ATOM 1540 N N . GLN A 1 204 ? -10.539 24.299 -18.326 1.00 31.38 204 GLN A N 1
ATOM 1541 C CA . GLN A 1 204 ? -9.828 25.426 -18.917 1.00 31.38 204 GLN A CA 1
ATOM 1542 C C . GLN A 1 204 ? -10.892 26.428 -19.376 1.00 31.38 204 GLN A C 1
ATOM 1544 O O . GLN A 1 204 ? -11.665 26.155 -20.293 1.00 31.38 204 GLN A O 1
ATOM 1549 N N . SER A 1 205 ? -10.993 27.556 -18.677 1.00 34.22 205 SER A N 1
ATOM 1550 C CA . SER A 1 205 ? -11.760 28.709 -19.132 1.00 34.22 205 SER A CA 1
ATOM 1551 C C . SER A 1 205 ? -11.102 29.247 -20.400 1.00 34.22 205 SER A C 1
ATOM 1553 O O . SER A 1 205 ? -9.913 29.564 -20.388 1.00 34.22 205 SER A O 1
ATOM 1555 N N . GLY A 1 206 ? -11.870 29.293 -21.487 1.00 31.77 206 GLY A N 1
ATOM 1556 C CA . GLY A 1 206 ? -11.420 29.761 -22.791 1.00 31.77 206 GLY A CA 1
ATOM 1557 C C . GLY A 1 206 ? -10.954 31.216 -22.787 1.00 31.77 206 GLY A C 1
ATOM 1558 O O . GLY A 1 206 ? -11.424 32.040 -22.002 1.00 31.77 206 GLY A O 1
ATOM 1559 N N . ASN A 1 207 ? -10.037 31.50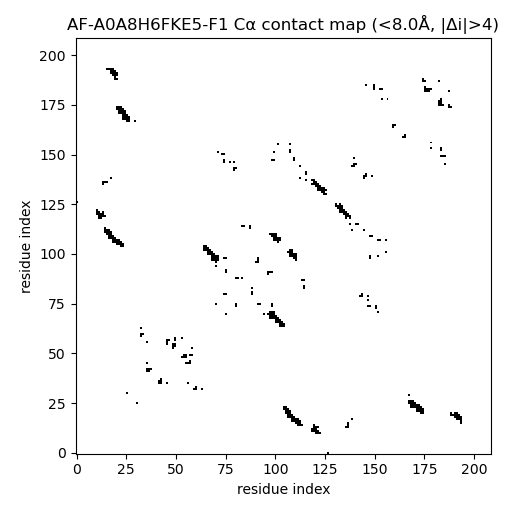6 -23.708 1.00 34.72 207 ASN A N 1
ATOM 1560 C CA . ASN A 1 207 ? -9.647 32.860 -24.084 1.00 34.72 207 ASN A CA 1
ATOM 1561 C C . ASN A 1 207 ? -10.873 33.654 -24.567 1.00 34.72 207 ASN A C 1
ATOM 1563 O O . ASN A 1 207 ? -11.615 33.145 -25.417 1.00 34.72 207 ASN A O 1
ATOM 1567 N N . PRO A 1 208 ? -11.073 34.901 -24.111 1.00 44.53 208 PRO A N 1
ATOM 1568 C CA . PRO A 1 208 ? -11.899 35.839 -24.845 1.00 44.53 208 PRO A CA 1
ATOM 1569 C C . PRO A 1 208 ? -11.160 36.297 -26.110 1.00 44.53 208 PRO A C 1
ATOM 1571 O O . PRO A 1 208 ? -9.930 36.348 -26.152 1.00 44.53 208 PRO A O 1
ATOM 1574 N N . ARG A 1 209 ? -11.965 36.541 -27.143 1.00 39.56 209 ARG A N 1
ATOM 1575 C CA . ARG A 1 209 ? -11.579 37.032 -28.470 1.00 39.56 209 ARG A CA 1
ATOM 1576 C C . ARG A 1 209 ? -10.980 38.430 -28.417 1.00 39.56 209 ARG A C 1
ATOM 1578 O O . ARG A 1 209 ? -11.413 39.200 -27.531 1.00 39.56 209 ARG A O 1
#

Radius of gyration: 21.52 Å; Cα contacts (8 Å, |Δi|>4): 263; chains: 1; bounding box: 50×55×54 Å

Solvent-accessible surface area (backbone atoms only — not comparable to full-atom values): 12721 Å² total; per-residue (Å²): 129,90,79,90,71,94,60,88,64,67,46,49,77,47,77,59,55,57,27,35,50,42,32,57,42,61,44,92,88,70,60,77,77,58,66,37,71,86,31,72,64,50,40,50,52,29,49,54,46,31,71,73,76,55,43,58,64,65,66,44,61,80,62,83,54,52,72,48,74,40,70,46,67,69,58,71,67,30,70,53,46,72,72,46,58,69,71,47,38,55,55,61,65,33,95,89,36,52,60,31,32,36,38,48,88,32,33,40,36,35,67,52,66,78,74,65,80,88,75,24,18,51,43,73,75,62,91,53,89,88,57,73,59,49,74,37,64,60,76,65,68,44,68,43,47,40,52,48,57,51,50,52,51,50,54,46,53,60,55,46,63,36,69,87,51,41,74,42,48,72,49,77,75,35,54,48,91,50,90,47,78,89,36,53,46,79,79,50,48,72,50,66,54,75,88,69,90,72,86,72,78,77,76,79,79,75,82,81,132

Mean predicted aligned error: 9.74 Å

Secondary structure (DSSP, 8-state):
---SS--TTTTB-----EEEE-EEEE-TTS--SSTTTT-HHHHHHHHHHHHHHS-SGGGGTTS--EEEEE--HHHHH-HHHHTS-HHHHHHHTSTT--SEEEEETTEEEE---TT--S--EEE-S-S-TTSPPEEE--TT-SHHHHHHHHHHHHHHHHHHTSHHHHTTEEEEEES-SSSSTTT--GGGG--B------------PPPP-

Sequence (209 aa):
MPVFEDSPSISKNLNNHLCLGLVTTQKPGSGHRISYIDSPEALGEARKEWMIDRSGPLSGYYLPQTNAYFQSESIVGSQELRELDITIQMALQADTKPSYETISPAAVVFTSTQGAGGSAGVKLESSDPTKLPKINPTLLSPPFDRGVALESVRETLEFLDKALLAKDQVHLATGPTGHNDGDISVPCLSFICIFSSHSGMRRQSGNPR

Nearest PDB structures (foldseek):
  5oc1-assembly1_A  TM=7.823E-01  e=2.513E-05  Pleurotus eryngii
  3fim-assembly1_B  TM=7.824E-01  e=2.672E-05  Pleurotus eryngii
  4udq-assembly1_A  TM=6.596E-01  e=2.560E-02  Methylovorus sp. MP688
  6f97-assembly1_B  TM=6.672E-01  e=4.445E-02  Methylovorus sp. MP688
  4udp-assembly1_A  TM=6.052E-01  e=8.723E-02  Methylovorus sp. MP688

Foldseek 3Di:
DDDPDDDVCAFPDDKAKWKFWFDFDFAPPPDPLCPQVVPPVSVVVQVVVCVPPNDHSVVRNPPPWDKDFAADPCLLVDPLLVPFDPVSNVVSNDPPHGQWMDTPPIMIIGDIPPGPPDDATWAQPDPPPVDGTDGDHCQPVRPSNQSSQQVVLLVVVVVCPPPVNVVGTDGGPAAFPDNDPVRRDPVSRPPTDGPDPDPPPPDPDDDDD

Organism: NCBI:txid560253

=== Feature glossary ===
Key to the feature types in this record:

— What the protein is —

Primary structure: the covalent order of the twenty standard amino acids along the backbone. Two proteins with the same sequence will (almost always) fold to the same structure; two with 30% identity often share a fold but not the details.

Database cross-references. InterPro integrates a dozen domain/family signature databases into unified entries with residue-range hits. GO terms attach function/process/location labels with evidence codes. CATH codes position the fold in a four-level structural taxonomy. Organism is the NCBI-taxonomy species name.

— Where its atoms are —

The mmCIF block holds the 3D Cartesian coordinates of each backbone atom (N, Cα, C, O) in ångströms. mmCIF is the PDB's canonical archive format — a tagged-loop text representation of the atomic model.

Six rendered views show the 3D structure from the faces of a cube — i.e. along ±x, ±y, ±z. Rendering representation is drawn randomly per protein from cartoon (secondary-structure ribbons), sticks (backbone bonds), or molecular surface; coloring is either N→C rainbow (blue at the N-terminus through red at the C-terminus) or one color per chain.

— Local backbone conformation —

DSSP 8-state secondary structure assigns each residue one of H (α-helix), G (3₁₀-helix), I (π-helix), E (extended β-strand), B (isolated β-bridge), T (hydrogen-bonded turn), S (bend), or '-' (coil). The assignment is computed from backbone hydrogen-bond geometry via the Kabsch–Sander algorithm.

P-SEA three-state annotation labels each residue as helix, strand, or coil based purely on the geometry of the Cα trace. It serves as a fallback when the full backbone (and thus DSSP) is unavailable.

The φ/ψ torsion pair specifies the backbone conformation at each residue. φ rotates about the N–Cα bond, ψ about the Cα–C bond. Steric clashes forbid most of the (φ, ψ) plane — the allowed regions (α-helix basin, β-sheet basin, left-handed helix) are the Ramachandran-allowed regions.

— Global shape and packing —

The geometric summary reports three shape descriptors. Rg (radius of gyration) measures how spread out the Cα atoms are about their centre of mass; compact globular proteins have small Rg, elongated or unfolded ones large. Cα contacts (<8 Å, |i−j|>4) count long-range residue pairs in spatial proximity — high for tightly packed folds, near zero for rods or random coil. The bounding-box extents give the protein's footprint along x, y, z in Å.

Accessible surface area quantifies burial. A residue with SASA near zero is packed into the hydrophobic core; one with SASA >100 Å² sits on the surface. Computed here via th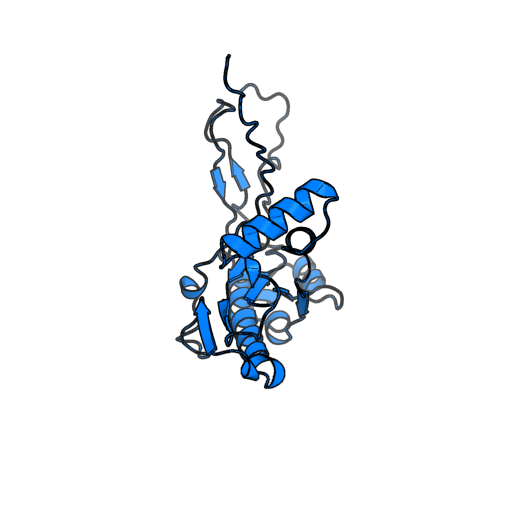e Shrake–Rupley numerical algorithm with a 1.4 Å probe.

Plot images: a contact map (which residues are close in 3D, as an N×N binary image), a Ramachandran scatter (backbone torsion angles, revealing secondary-structure composition at a glance), and — for AlphaFold structures — a PAE heatmap (pairwise prediction confidence).

— Structural neighborhood —

The Foldseek 3Di string encodes local tertiary geometry as a 20-letter alphabet — one character per residue — derived from the relative positions of nearby Cα atoms. Unlike the amino-acid sequence, 3Di is a direct function of the 3D structure, so two proteins with the same fold have similar 3Di strings even at low sequence identity.

Nearest PDB neighbors are the top structural matches found by Foldseek when searching this structure against the entire Protein Data Bank. Each hit reports a TM-score (0 to 1; >0.5 almost always implies the same fold) and an E-value. These are *structural* homologs — they may share no detectable sequence similarity.

— Confidence and disorder —

For AlphaFold models, the B-factor field carries pLDDT — the model's own estimate of local accuracy on a 0–100 scale. Regions with pLDDT<50 should be treated as essentially unmodeled; they often correspond to intrinsically disordered segments.

B-factor (Debye–Waller factor) reflects atomic displacement in the crystal lattice. It is an experimental observable (units Å²), not a prediction; low values mean the atom is pinned down, high values mean it moves or is heterogeneous across the crystal.

Predicted aligned error is AlphaFold's pairwise confidence. Unlike pLDDT (per-residue), PAE is per-residue-pair and captures whether two parts of the structure are correctly placed relative to each other. Units are ångströms of expected positional error.